Protein AF-A0A954K8L5-F1 (afdb_monomer_lite)

Foldseek 3Di:
DDDDDDDDDDDDDPDDPPPPPPPPPPPPPQPPWDKDKDAPAQAKDAFDKDKDFDPPVCPPAPAKWKQWDPPRDIFGWDFDDDDPTTIIMGTRHDIDGHGGMTMITIGGDDPPPVPPPQWDWDDPPQWTFIGGNNATAKIAGAHWDAQPDPVVRLLTDHGAIPQGADPVGDGDFDACDVVQNNDGGGDDWAQWDQDPNDTDGRRDSVPD

Radius of gyration: 32.67 Å; chains: 1; bounding box: 61×87×104 Å

pLDDT: mean 82.99, std 19.17, range [34.28, 98.56]

Sequence (208 aa):
MKIQKMKLTLISRCAFLLAILFCHFNVSEAGPGLYLEVAAGDQARQNCVVSIPLPELFKNQKHLTLFRLDNKQEIPVQIDQVGERKELVWILREPLPAGATRKYQILTGGAGNQQKEQVTVNDDGEHLHVKVDEKPVLTYNHAIVKAPKRDEAYYDKSGYIHPLYTPSGKVISDDFNPDHPHQHGIMLSWRKIIFEGRENNGCDQKSQ

Secondary structure (DSSP, 8-state):
-------------------------------SPPEEEEE-TTS-B-SEEEEEEPPGGGTT-S-EEEEETTTTEEEE-EEEEETTEEEEEEEE-S-B-TT-EEEEEEEES--------SEEEEE-SSEEEEEETTEEEEEEE-S-BPPSSGGGGGG-B-SEEEEEB-TTS-B---BS-SS-TT-BSB----SSEEETTEEE-TT-TT--

Structure (mmCIF, N/CA/C/O backbone):
data_AF-A0A954K8L5-F1
#
_entry.id   AF-A0A954K8L5-F1
#
loop_
_atom_site.group_PDB
_atom_site.id
_atom_site.type_symbol
_atom_site.label_atom_id
_atom_site.label_alt_id
_atom_site.label_comp_id
_atom_site.label_asym_id
_atom_site.label_entity_id
_atom_site.label_seq_id
_atom_site.pdbx_PDB_ins_code
_atom_site.Cartn_x
_atom_site.Cartn_y
_atom_site.Cartn_z
_atom_site.occupancy
_atom_site.B_iso_or_equiv
_atom_site.auth_seq_id
_atom_site.auth_comp_id
_atom_site.auth_asym_id
_atom_site.auth_atom_id
_atom_site.pdbx_PDB_model_num
ATOM 1 N N . MET A 1 1 ? -41.964 -62.938 71.348 1.00 36.06 1 MET A N 1
ATOM 2 C CA . MET A 1 1 ? -40.725 -63.430 71.985 1.00 36.06 1 MET A CA 1
ATOM 3 C C . MET A 1 1 ? -39.551 -63.131 71.056 1.00 36.06 1 MET A C 1
ATOM 5 O O . MET A 1 1 ? -39.606 -63.540 69.911 1.00 36.06 1 MET A O 1
ATOM 9 N N . LYS A 1 2 ? -38.554 -62.402 71.581 1.00 35.53 2 LYS A N 1
ATOM 10 C CA . LYS A 1 2 ? -37.194 -62.115 71.072 1.00 35.53 2 LYS A CA 1
ATOM 11 C C . LYS A 1 2 ? -36.999 -61.287 69.785 1.00 35.53 2 LYS A C 1
ATOM 13 O O . LYS A 1 2 ? -36.988 -61.778 68.667 1.00 35.53 2 LYS A O 1
ATOM 18 N N . ILE A 1 3 ? -36.685 -60.019 70.048 1.00 42.41 3 ILE A N 1
ATOM 19 C CA . ILE A 1 3 ? -35.767 -59.144 69.307 1.00 42.41 3 ILE A CA 1
ATOM 20 C C . ILE A 1 3 ? -34.404 -59.838 69.146 1.00 42.41 3 ILE A C 1
ATOM 22 O O . ILE A 1 3 ? -33.894 -60.373 70.131 1.00 42.41 3 ILE A O 1
ATOM 26 N N . GLN A 1 4 ? -33.752 -59.705 67.986 1.00 37.66 4 GLN A N 1
ATOM 27 C CA . GLN A 1 4 ? -32.287 -59.669 67.929 1.00 37.66 4 GLN A CA 1
ATOM 28 C C . GLN A 1 4 ? -31.785 -58.709 66.842 1.00 37.66 4 GLN A C 1
ATOM 30 O O . GLN A 1 4 ? -32.120 -58.816 65.667 1.00 37.66 4 GLN A O 1
ATOM 35 N N . LYS A 1 5 ? -30.990 -57.735 67.297 1.00 41.94 5 LYS A N 1
ATOM 36 C CA . LYS A 1 5 ? -30.188 -56.799 66.506 1.00 41.94 5 LYS A CA 1
ATOM 37 C C . LYS A 1 5 ? -28.935 -57.519 66.002 1.00 41.94 5 LYS A C 1
ATOM 39 O O . LYS A 1 5 ? -28.342 -58.273 66.769 1.00 41.94 5 LYS A O 1
ATOM 44 N N . MET A 1 6 ? -28.437 -57.152 64.824 1.00 38.81 6 MET A N 1
ATOM 45 C CA . MET A 1 6 ? -27.014 -57.298 64.506 1.00 38.81 6 MET A CA 1
ATOM 46 C C . MET A 1 6 ? -26.473 -55.979 63.954 1.00 38.81 6 MET A C 1
ATOM 48 O O . MET A 1 6 ? -26.875 -55.513 62.893 1.00 38.81 6 MET A O 1
ATOM 52 N N . LYS A 1 7 ? -25.577 -55.363 64.732 1.00 42.03 7 LYS A N 1
ATOM 53 C CA . LYS A 1 7 ? -24.644 -54.336 64.267 1.00 42.03 7 LYS A CA 1
ATOM 54 C C . LYS A 1 7 ? -23.490 -55.055 63.571 1.00 42.03 7 LYS A C 1
ATOM 56 O O . LYS A 1 7 ? -22.932 -55.975 64.163 1.00 42.03 7 LYS A O 1
ATOM 61 N N . LEU A 1 8 ? -23.063 -54.570 62.410 1.00 34.28 8 LEU A N 1
ATOM 62 C CA . LEU A 1 8 ? -21.676 -54.727 61.986 1.00 34.28 8 LEU A CA 1
ATOM 63 C C . LEU A 1 8 ? -21.185 -53.402 61.402 1.00 34.28 8 LEU A C 1
ATOM 65 O O . LEU A 1 8 ? -21.524 -53.007 60.293 1.00 34.28 8 LEU A O 1
ATOM 69 N N . THR A 1 9 ? -20.425 -52.687 62.221 1.00 41.97 9 THR A N 1
ATOM 70 C CA . THR A 1 9 ? -19.533 -51.604 61.818 1.00 41.97 9 THR A CA 1
ATOM 71 C C . THR A 1 9 ? -18.384 -52.208 61.021 1.00 41.97 9 THR A C 1
ATOM 73 O O . THR A 1 9 ? -17.650 -53.032 61.562 1.00 41.97 9 THR A O 1
ATOM 76 N N . LEU A 1 10 ? -18.165 -51.745 59.791 1.00 34.88 10 LEU A N 1
ATOM 77 C CA . LEU A 1 10 ? -16.830 -51.754 59.205 1.00 34.88 10 LEU A CA 1
ATOM 78 C C . LEU A 1 10 ? -16.546 -50.370 58.628 1.00 34.88 10 LEU A C 1
ATOM 80 O O . LEU A 1 10 ? -17.135 -49.926 57.647 1.00 34.88 10 LEU A O 1
ATOM 84 N N . ILE A 1 11 ? -15.663 -49.679 59.336 1.00 51.12 11 ILE A N 1
ATOM 85 C CA . ILE A 1 11 ? -15.027 -48.432 58.946 1.00 51.12 11 ILE A CA 1
ATOM 86 C C . ILE A 1 11 ? -14.235 -48.729 57.672 1.00 51.12 11 ILE A C 1
ATOM 88 O O . ILE A 1 11 ? -13.251 -49.460 57.729 1.00 51.12 11 ILE A O 1
ATOM 92 N N . SER A 1 12 ? -14.628 -48.149 56.542 1.00 41.12 12 SER A N 1
ATOM 93 C CA . SER A 1 12 ? -13.703 -47.963 55.429 1.00 41.12 12 SER A CA 1
ATOM 94 C C . SER A 1 12 ? -13.601 -46.479 55.136 1.00 41.12 12 SER A C 1
ATOM 96 O O . SER A 1 12 ? -14.554 -45.816 54.730 1.00 41.12 12 SER A O 1
ATOM 98 N N . ARG A 1 13 ? -12.415 -45.960 55.440 1.00 48.28 13 ARG A N 1
ATOM 99 C CA . ARG A 1 13 ? -11.947 -44.624 55.104 1.00 48.28 13 ARG A CA 1
ATOM 100 C C . ARG A 1 13 ? -11.863 -44.513 53.581 1.00 48.28 13 ARG A C 1
ATOM 102 O O . ARG A 1 13 ? -10.833 -44.839 53.006 1.00 48.28 13 ARG A O 1
ATOM 109 N N . CYS A 1 14 ? -12.910 -44.024 52.931 1.00 40.91 14 CYS A N 1
ATOM 110 C CA . CYS A 1 14 ? -12.780 -43.488 51.580 1.00 40.91 14 CYS A CA 1
ATOM 111 C C . CYS A 1 14 ? -12.683 -41.971 51.695 1.00 40.91 14 CYS A C 1
ATOM 113 O O . CYS A 1 14 ? -13.648 -41.281 52.014 1.00 40.91 14 CYS A O 1
ATOM 115 N N . ALA A 1 15 ? -11.451 -41.495 51.537 1.00 46.59 15 ALA A N 1
ATOM 116 C CA . ALA A 1 15 ? -11.074 -40.098 51.579 1.00 46.59 15 ALA A CA 1
ATOM 117 C C . ALA A 1 15 ? -11.958 -39.267 50.637 1.00 46.59 15 ALA A C 1
ATOM 119 O O . ALA A 1 15 ? -12.011 -39.518 49.434 1.00 46.59 15 ALA A O 1
ATOM 120 N N . PHE A 1 16 ? -12.623 -38.257 51.195 1.00 43.91 16 PHE A N 1
ATOM 121 C CA . PHE A 1 16 ? -13.165 -37.141 50.431 1.00 43.91 16 PHE A CA 1
ATOM 122 C C . PHE A 1 16 ? -11.982 -36.386 49.810 1.00 43.91 16 PHE A C 1
ATOM 124 O O . PHE A 1 16 ? -11.326 -35.581 50.470 1.00 43.91 16 PHE A O 1
ATOM 131 N N . LEU A 1 17 ? -11.681 -36.670 48.544 1.00 39.59 17 LEU A N 1
ATOM 132 C CA . LEU A 1 17 ? -10.836 -35.819 47.713 1.00 39.59 17 LEU A CA 1
ATOM 133 C C . LEU A 1 17 ? -11.661 -34.584 47.340 1.00 39.59 17 LEU A C 1
ATOM 135 O O . LEU A 1 17 ? -12.369 -34.558 46.336 1.00 39.59 17 LEU A O 1
ATOM 139 N N . LEU A 1 18 ? -11.603 -33.567 48.201 1.00 44.41 18 LEU A N 1
ATOM 140 C CA . LEU A 1 18 ? -12.071 -32.222 47.895 1.00 44.41 18 LEU A CA 1
ATOM 141 C C . LEU A 1 18 ? -11.102 -31.637 46.854 1.00 44.41 18 LEU A C 1
ATOM 143 O O . LEU A 1 18 ? -10.074 -31.056 47.197 1.00 44.41 18 LEU A O 1
ATOM 147 N N . ALA A 1 19 ? -11.382 -31.856 45.570 1.00 49.34 19 ALA A N 1
ATOM 148 C CA . ALA A 1 19 ? -10.675 -31.179 44.492 1.00 49.34 19 ALA A CA 1
ATOM 149 C C . ALA A 1 19 ? -11.085 -29.701 44.522 1.00 49.34 19 ALA A C 1
ATOM 151 O O . ALA A 1 19 ? -12.087 -29.303 43.930 1.00 49.34 19 ALA A O 1
ATOM 152 N N . ILE A 1 20 ? -10.338 -28.891 45.275 1.00 53.81 20 ILE A N 1
ATOM 153 C CA . ILE A 1 20 ? -10.438 -27.435 45.216 1.00 53.81 20 ILE A CA 1
ATOM 154 C C . ILE A 1 20 ? -9.946 -27.042 43.826 1.00 53.81 20 ILE A C 1
ATOM 156 O O . ILE A 1 20 ? -8.746 -26.976 43.559 1.00 53.81 20 ILE A O 1
ATOM 160 N N . LEU A 1 21 ? -10.902 -26.837 42.923 1.00 45.62 21 LEU A N 1
ATOM 161 C CA . LEU A 1 21 ? -10.695 -26.228 41.623 1.00 45.62 21 LEU A CA 1
ATOM 162 C C . LEU A 1 21 ? -10.266 -24.774 41.884 1.00 45.62 21 LEU A C 1
ATOM 164 O O . LEU A 1 21 ? -11.093 -23.867 41.941 1.00 45.62 21 LEU A O 1
ATOM 168 N N . PHE A 1 22 ? -8.971 -24.544 42.108 1.00 50.03 22 PHE A N 1
ATOM 169 C CA . PHE A 1 22 ? -8.384 -23.211 42.022 1.00 50.03 22 PHE A CA 1
ATOM 170 C C . PHE A 1 22 ? -8.439 -22.793 40.547 1.00 50.03 22 PHE A C 1
ATOM 172 O O . PHE A 1 22 ? -7.455 -22.887 39.810 1.00 50.03 22 PHE A O 1
ATOM 179 N N . CYS A 1 23 ? -9.618 -22.355 40.098 1.00 45.69 23 CYS A N 1
ATOM 180 C CA . CYS A 1 23 ? -9.730 -21.475 38.949 1.00 45.69 23 CYS A CA 1
ATOM 181 C C . CYS A 1 23 ? -8.893 -20.246 39.287 1.00 45.69 23 CYS A C 1
ATOM 183 O O . CYS A 1 23 ? -9.317 -19.376 40.046 1.00 45.69 23 CYS A O 1
ATOM 185 N N . HIS A 1 24 ? -7.670 -20.222 38.769 1.00 44.53 24 HIS A N 1
ATOM 186 C CA . HIS A 1 24 ? -6.834 -19.042 38.776 1.00 44.53 24 HIS A CA 1
ATOM 187 C C . HIS A 1 24 ? -7.551 -18.016 37.900 1.00 44.53 24 HIS A C 1
ATOM 189 O O . HIS A 1 24 ? -7.398 -18.004 36.678 1.00 44.53 24 HIS A O 1
ATOM 195 N N . PHE A 1 25 ? -8.390 -17.184 38.516 1.00 44.66 25 PHE A N 1
ATOM 196 C CA . PHE A 1 25 ? -8.792 -15.926 37.916 1.00 44.66 25 PHE A CA 1
ATOM 197 C C . PHE A 1 25 ? -7.522 -15.089 37.826 1.00 44.66 25 PHE A C 1
ATOM 199 O O . PHE A 1 25 ? -7.121 -14.435 38.785 1.00 44.66 25 PHE A O 1
ATOM 206 N N . ASN A 1 26 ? -6.855 -15.154 36.676 1.00 42.00 26 ASN A N 1
ATOM 207 C CA . ASN A 1 26 ? -5.889 -14.139 36.305 1.00 42.00 26 ASN A CA 1
ATOM 208 C C . ASN A 1 26 ? -6.688 -12.855 36.087 1.00 42.00 26 ASN A C 1
ATOM 210 O O . ASN A 1 26 ? -7.184 -12.590 34.994 1.00 42.00 26 ASN A O 1
ATOM 214 N N . VAL A 1 27 ? -6.871 -12.085 37.157 1.00 45.09 27 VAL A N 1
ATOM 215 C CA . VAL A 1 27 ? -7.251 -10.684 37.036 1.00 45.09 27 VAL A CA 1
ATOM 216 C C . VAL A 1 27 ? -6.005 -9.986 36.513 1.00 45.09 27 VAL A C 1
ATOM 218 O O . VAL A 1 27 ? -5.099 -9.648 37.268 1.00 45.09 27 VAL A O 1
ATOM 221 N N . SER A 1 28 ? -5.918 -9.855 35.192 1.00 48.72 28 SER A N 1
ATOM 222 C CA . SER A 1 28 ? -4.996 -8.899 34.601 1.00 48.72 28 SER A CA 1
ATOM 223 C C . SER A 1 28 ? -5.602 -7.527 34.854 1.00 48.72 28 SER A C 1
ATOM 225 O O . SER A 1 28 ? -6.613 -7.160 34.255 1.00 48.72 28 SER A O 1
ATOM 227 N N . GLU A 1 29 ? -5.030 -6.799 35.807 1.00 44.16 29 GLU A N 1
ATOM 228 C CA . GLU A 1 29 ? -5.259 -5.368 35.907 1.00 44.16 29 GLU A CA 1
ATOM 229 C C . GLU A 1 29 ? -4.644 -4.757 34.646 1.00 44.16 29 GLU A C 1
ATOM 231 O O . GLU A 1 29 ? -3.426 -4.609 34.527 1.00 44.16 29 GLU A O 1
ATOM 236 N N . ALA A 1 30 ? -5.489 -4.498 33.645 1.00 50.78 30 ALA A N 1
ATOM 237 C CA . ALA A 1 30 ? -5.104 -3.656 32.532 1.00 50.78 30 ALA A CA 1
ATOM 238 C C . ALA A 1 30 ? -4.722 -2.311 33.155 1.00 50.78 30 ALA A C 1
ATOM 240 O O . ALA A 1 30 ? -5.592 -1.593 33.653 1.00 50.78 30 ALA A O 1
ATOM 241 N N . GLY A 1 31 ? -3.417 -2.017 33.19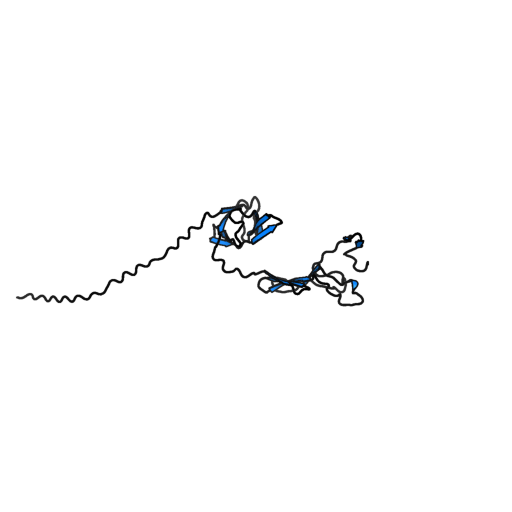3 1.00 53.28 31 GLY A N 1
ATOM 242 C CA . GLY A 1 31 ? -2.899 -0.725 33.636 1.00 53.28 31 GLY A CA 1
ATOM 243 C C . GLY A 1 31 ? -3.652 0.420 32.948 1.00 53.28 31 GLY A C 1
ATOM 244 O O . GLY A 1 31 ? -4.314 0.178 31.938 1.00 53.28 31 GLY A O 1
ATOM 245 N N . PRO A 1 32 ? -3.588 1.654 33.478 1.00 55.47 32 PRO A N 1
ATOM 246 C CA . PRO A 1 32 ? -4.488 2.754 33.125 1.00 55.47 32 PRO A CA 1
ATOM 247 C C . PRO A 1 32 ? -4.732 2.835 31.612 1.00 55.47 32 PRO A C 1
ATOM 249 O O . PRO A 1 32 ? -3.882 3.282 30.844 1.00 55.47 32 PRO A O 1
ATOM 252 N N . GLY A 1 33 ? -5.892 2.330 31.187 1.00 68.12 33 GLY A N 1
ATOM 253 C CA . GLY A 1 33 ? -6.254 2.256 29.782 1.00 68.12 33 GLY A CA 1
ATOM 254 C C . GLY A 1 33 ? -6.595 3.649 29.291 1.00 68.12 33 GLY A C 1
ATOM 255 O O . GLY A 1 33 ? -7.506 4.283 29.824 1.00 68.12 33 GLY A O 1
ATOM 256 N N . LEU A 1 34 ? -5.879 4.138 28.281 1.00 86.75 34 LEU A N 1
ATOM 257 C CA . LEU A 1 34 ? -6.287 5.365 27.613 1.00 86.75 34 LEU A CA 1
ATOM 258 C C . LEU A 1 34 ? -7.487 5.050 26.721 1.00 86.75 34 LEU A C 1
ATOM 260 O O . LEU A 1 34 ? -7.405 4.194 25.834 1.00 86.75 34 LEU A O 1
ATOM 264 N N . TYR A 1 35 ? -8.589 5.753 26.959 1.00 90.94 35 TYR A N 1
ATOM 265 C CA . TYR A 1 35 ? -9.778 5.668 26.127 1.00 90.94 35 TYR A CA 1
ATOM 266 C C . TYR A 1 35 ? -9.725 6.708 25.015 1.00 90.94 35 TYR A C 1
ATOM 268 O O . TYR A 1 35 ? -9.410 7.873 25.251 1.00 90.94 35 TYR A O 1
ATOM 276 N N . LEU A 1 36 ? -10.068 6.276 23.808 1.00 93.25 36 LEU A N 1
ATOM 277 C CA . LEU A 1 36 ? -10.251 7.139 22.652 1.00 93.25 36 LEU A CA 1
ATOM 278 C C . LEU A 1 36 ? -11.725 7.161 22.278 1.00 93.25 36 LEU A C 1
ATOM 280 O O . LEU A 1 36 ? -12.365 6.112 22.204 1.00 93.25 36 LEU A O 1
ATOM 284 N N . GLU A 1 37 ? -12.244 8.343 21.979 1.00 95.69 37 GLU A N 1
ATOM 285 C CA . GLU A 1 37 ? -13.577 8.519 21.418 1.00 95.69 37 GLU A CA 1
ATOM 286 C C . GLU A 1 37 ? -13.460 9.204 20.059 1.00 95.69 37 GLU A C 1
ATOM 288 O O . GLU A 1 37 ? -12.915 10.299 19.942 1.00 95.69 37 GLU A O 1
ATOM 293 N N . VAL A 1 38 ? -13.952 8.535 19.019 1.00 96.12 38 VAL A N 1
ATOM 294 C CA . VAL A 1 38 ? -13.976 9.054 17.650 1.00 96.12 38 VAL A CA 1
ATOM 295 C C . VAL A 1 38 ? -15.404 9.433 17.303 1.00 96.12 38 VAL A C 1
ATOM 297 O O . VAL A 1 38 ? -16.274 8.565 17.259 1.00 96.12 38 VAL A O 1
ATOM 300 N N . ALA A 1 39 ? -15.641 10.713 17.033 1.00 96.69 39 ALA A N 1
ATOM 301 C CA . ALA A 1 39 ? -16.927 11.217 16.568 1.00 96.69 39 ALA A CA 1
ATOM 302 C C . ALA A 1 39 ? -16.996 11.230 15.035 1.00 96.69 39 ALA A C 1
ATOM 304 O O . ALA A 1 39 ? -16.034 11.603 14.365 1.00 96.69 39 ALA A O 1
ATOM 305 N N . ALA A 1 40 ? -18.151 10.870 14.472 1.00 97.00 40 ALA A N 1
ATOM 306 C CA . ALA A 1 40 ? -18.380 10.951 13.028 1.00 97.00 40 ALA A CA 1
ATOM 307 C C . ALA A 1 40 ? -18.458 12.407 12.524 1.00 97.00 40 ALA A C 1
ATOM 309 O O . ALA A 1 40 ? -18.131 12.700 11.366 1.00 97.00 40 ALA A O 1
ATOM 310 N N . GLY A 1 41 ? -18.873 13.317 13.414 1.00 96.19 41 GLY A N 1
ATOM 311 C CA . GLY A 1 41 ? -19.326 14.660 13.060 1.00 96.19 41 GLY A CA 1
ATOM 312 C C . GLY A 1 41 ? -20.651 14.603 12.298 1.00 96.19 41 GLY A C 1
ATOM 313 O O . GLY A 1 41 ? -21.412 13.647 12.441 1.00 96.19 41 GLY A O 1
ATOM 314 N N . ASP A 1 42 ? -20.906 15.588 11.442 1.00 97.56 42 ASP A N 1
ATOM 315 C CA . ASP A 1 42 ? -22.178 15.713 10.708 1.00 97.56 42 ASP A CA 1
ATOM 316 C C . ASP A 1 42 ? -22.336 14.717 9.549 1.00 97.56 42 ASP A C 1
ATOM 318 O O . ASP A 1 42 ? -23.360 14.701 8.869 1.00 97.56 42 ASP A O 1
ATOM 322 N N . GLN A 1 43 ? -21.319 13.897 9.285 1.00 96.81 43 GLN A N 1
ATOM 323 C CA . GLN A 1 43 ? -21.283 12.974 8.156 1.00 96.81 43 GLN A CA 1
ATOM 324 C C . GLN A 1 43 ? -21.021 11.556 8.644 1.00 96.81 43 GLN A C 1
ATOM 326 O O . GLN A 1 43 ? -20.175 11.330 9.510 1.00 96.81 43 GLN A O 1
ATOM 331 N N . ALA A 1 44 ? -21.720 10.588 8.055 1.00 97.38 44 ALA A N 1
ATOM 332 C CA . ALA A 1 44 ? -21.418 9.186 8.294 1.00 97.38 44 ALA A CA 1
ATOM 333 C C . ALA A 1 44 ? -19.999 8.858 7.799 1.00 97.38 44 ALA A C 1
ATOM 335 O O . ALA A 1 44 ? -19.541 9.374 6.777 1.00 97.38 44 ALA A O 1
ATOM 336 N N . ARG A 1 45 ? -19.292 7.996 8.531 1.00 97.38 45 ARG A N 1
ATOM 337 C CA . ARG A 1 45 ? -17.907 7.606 8.249 1.00 97.38 45 ARG A CA 1
ATOM 338 C C . ARG A 1 45 ? -17.814 6.100 8.043 1.00 97.38 45 ARG A C 1
ATOM 340 O O . ARG A 1 45 ? -18.355 5.332 8.832 1.00 97.38 45 ARG A O 1
ATOM 347 N N . GLN A 1 46 ? -17.105 5.671 7.007 1.00 97.19 46 GLN A N 1
ATOM 348 C CA . GLN A 1 46 ? -16.769 4.270 6.767 1.00 97.19 46 GLN A CA 1
ATOM 349 C C . GLN A 1 46 ? -15.514 4.202 5.896 1.00 97.19 46 GLN A C 1
ATOM 351 O O . GLN A 1 46 ? -15.342 5.035 5.009 1.00 97.19 46 GLN A O 1
ATOM 356 N N . ASN A 1 47 ? -14.651 3.215 6.140 1.00 95.75 47 ASN A N 1
ATOM 357 C CA . ASN A 1 47 ? -13.391 3.009 5.423 1.00 95.75 47 ASN A CA 1
ATOM 358 C C . ASN A 1 47 ? -12.488 4.256 5.406 1.00 95.75 47 ASN A C 1
ATOM 360 O O . ASN A 1 47 ? -11.720 4.457 4.469 1.00 95.75 47 ASN A O 1
ATOM 364 N N . CYS A 1 48 ? -12.571 5.096 6.441 1.00 95.31 48 CYS A N 1
ATOM 365 C CA . CYS A 1 48 ? -11.726 6.276 6.581 1.00 95.31 48 CYS A CA 1
ATOM 366 C C . CYS A 1 48 ? -10.519 5.987 7.474 1.00 95.31 48 CYS A C 1
ATOM 368 O O . CYS A 1 48 ? -10.631 5.275 8.478 1.00 95.31 48 CYS A O 1
ATOM 370 N N . VAL A 1 49 ? -9.380 6.577 7.118 1.00 95.81 49 VAL A N 1
ATOM 371 C CA . VAL A 1 49 ? -8.187 6.592 7.965 1.00 95.81 49 VAL A CA 1
ATOM 372 C C . VAL A 1 49 ? -8.435 7.541 9.132 1.00 95.81 49 VAL A C 1
ATOM 374 O O . VAL A 1 49 ? -8.884 8.671 8.941 1.00 95.81 49 VAL A O 1
ATOM 377 N N . VAL A 1 50 ? -8.158 7.064 10.338 1.00 95.69 50 VAL A N 1
ATOM 378 C CA . VAL A 1 50 ? -8.114 7.869 11.554 1.00 95.69 50 VAL A CA 1
ATOM 379 C C . VAL A 1 50 ? -6.660 7.929 11.992 1.00 95.69 50 VAL A C 1
ATOM 381 O O . VAL A 1 50 ? -6.006 6.890 12.069 1.00 95.69 50 VAL A O 1
ATOM 384 N N . SER A 1 51 ? -6.173 9.139 12.256 1.00 94.88 51 SER A N 1
ATOM 385 C CA . SER A 1 51 ? -4.840 9.382 12.797 1.00 94.88 51 SER A CA 1
ATOM 386 C C . SER A 1 51 ? -4.930 10.323 13.991 1.00 94.88 51 SER A C 1
ATOM 388 O O . SER A 1 51 ? -5.685 11.299 13.962 1.00 94.88 51 SER A O 1
ATOM 390 N N . ILE A 1 52 ? -4.171 10.018 15.039 1.00 93.75 52 ILE A N 1
ATOM 391 C CA . ILE A 1 52 ? -3.977 10.891 16.197 1.00 93.75 52 ILE A CA 1
ATOM 392 C C . ILE A 1 52 ? -2.491 10.929 16.569 1.00 93.75 52 ILE A C 1
ATOM 394 O O . ILE A 1 52 ? -1.795 9.932 16.364 1.00 93.75 52 ILE A O 1
ATOM 398 N N . PRO A 1 53 ? -1.995 12.015 17.188 1.00 94.12 53 PRO A N 1
ATOM 399 C CA . PRO A 1 53 ? -0.664 12.013 17.782 1.00 94.12 53 PRO A CA 1
ATOM 400 C C . PRO A 1 53 ? -0.510 10.845 18.760 1.00 94.12 53 PRO A C 1
ATOM 402 O O . PRO A 1 53 ? -1.394 10.615 19.590 1.00 94.12 53 PRO A O 1
ATOM 405 N N . LEU A 1 54 ? 0.602 10.111 18.671 1.00 93.31 54 LEU A N 1
ATOM 406 C CA . LEU A 1 54 ? 0.886 9.007 19.582 1.00 93.31 54 LEU A CA 1
ATOM 407 C C . LEU A 1 54 ? 0.985 9.560 21.016 1.00 93.31 54 LEU A C 1
ATOM 409 O O . LEU A 1 54 ? 1.858 10.389 21.279 1.00 93.31 54 LEU A O 1
ATOM 413 N N . PRO A 1 55 ? 0.130 9.122 21.958 1.00 91.38 55 PRO A N 1
ATOM 414 C CA . PRO A 1 55 ? 0.189 9.618 23.328 1.00 91.38 55 PRO A CA 1
ATOM 415 C C . PRO A 1 55 ? 1.556 9.335 23.963 1.00 91.38 55 PRO A C 1
ATOM 417 O O . PRO A 1 55 ? 2.081 8.229 23.828 1.00 91.38 55 PRO A O 1
ATOM 420 N N . GLU A 1 56 ? 2.102 10.297 24.715 1.00 88.81 56 GLU A N 1
ATOM 421 C CA . GLU A 1 56 ? 3.436 10.197 25.341 1.00 88.81 56 GLU A CA 1
ATOM 422 C C . GLU A 1 56 ? 3.625 8.925 26.181 1.00 88.81 56 GLU A C 1
ATOM 424 O O . GLU A 1 56 ? 4.716 8.354 26.211 1.00 88.81 56 GLU A O 1
ATOM 429 N N . LEU A 1 57 ? 2.547 8.440 26.810 1.00 88.94 57 LEU A N 1
ATOM 430 C CA . LEU A 1 57 ? 2.514 7.189 27.574 1.00 88.94 57 LEU A CA 1
ATOM 431 C C . LEU A 1 57 ? 2.975 5.971 26.748 1.00 88.94 57 LEU A C 1
ATOM 433 O O . LEU A 1 57 ? 3.507 5.010 27.302 1.00 88.94 57 LEU A O 1
ATOM 437 N N . PHE A 1 58 ? 2.802 6.013 25.425 1.00 89.62 58 PHE A N 1
ATOM 438 C CA . PHE A 1 58 ? 3.065 4.901 24.515 1.00 89.62 58 PHE A CA 1
ATOM 439 C C . PHE A 1 58 ? 4.247 5.131 23.564 1.00 89.62 58 PHE A C 1
ATOM 441 O O . PHE A 1 58 ? 4.493 4.300 22.694 1.00 89.62 58 PHE A O 1
ATOM 448 N N . LYS A 1 59 ? 5.034 6.202 23.729 1.00 87.75 59 LYS A N 1
ATOM 449 C CA . LYS A 1 59 ? 6.106 6.572 22.778 1.00 87.75 59 LYS A CA 1
ATOM 450 C C . LYS A 1 59 ? 7.197 5.518 22.553 1.00 87.75 59 LYS A C 1
ATOM 452 O O . LYS A 1 59 ? 7.814 5.479 21.486 1.00 87.75 59 LYS A O 1
ATOM 457 N N . ASN A 1 60 ? 7.421 4.678 23.564 1.00 87.25 60 ASN A N 1
ATOM 458 C CA . ASN A 1 60 ? 8.413 3.600 23.561 1.00 87.25 60 ASN A CA 1
ATOM 459 C C . ASN A 1 60 ? 7.804 2.229 23.220 1.00 87.25 60 ASN A C 1
ATOM 461 O O . ASN A 1 60 ? 8.524 1.232 23.189 1.00 87.25 60 ASN A O 1
ATOM 465 N N . GLN A 1 61 ? 6.490 2.158 22.993 1.00 85.62 61 GLN A N 1
ATOM 466 C CA . GLN A 1 61 ? 5.816 0.912 22.650 1.00 85.62 61 GLN A CA 1
ATOM 467 C C . GLN A 1 61 ? 6.034 0.603 21.171 1.00 85.62 61 GLN A C 1
ATOM 469 O O . GLN A 1 61 ? 5.861 1.464 20.313 1.00 85.62 61 GLN A O 1
ATOM 474 N N . LYS A 1 62 ? 6.419 -0.641 20.876 1.00 83.19 62 LYS A N 1
ATOM 475 C CA . LYS A 1 62 ? 6.586 -1.122 19.494 1.00 83.19 62 LYS A CA 1
ATOM 476 C C . LYS A 1 62 ? 5.272 -1.590 18.878 1.00 83.19 62 LYS A C 1
ATOM 478 O O . LYS A 1 62 ? 5.092 -1.503 17.671 1.00 83.19 62 LYS A O 1
ATOM 483 N N . HIS A 1 63 ? 4.370 -2.089 19.718 1.00 83.56 63 HIS A N 1
ATOM 484 C CA . HIS A 1 63 ? 3.088 -2.636 19.306 1.00 83.56 63 HIS A CA 1
ATOM 485 C C . HIS A 1 63 ? 1.995 -2.115 20.226 1.00 83.56 63 HIS A C 1
ATOM 487 O O . HIS A 1 63 ? 2.148 -2.098 21.449 1.00 83.56 63 HIS A O 1
ATOM 493 N N . LEU A 1 64 ? 0.890 -1.711 19.613 1.00 88.81 64 LEU A N 1
ATOM 494 C CA . LEU A 1 64 ? -0.335 -1.305 20.279 1.00 88.81 64 LEU A CA 1
ATOM 495 C C . LEU A 1 64 ? -1.500 -2.024 19.613 1.00 88.81 64 LEU A C 1
ATOM 497 O O . LEU A 1 64 ? -1.400 -2.513 18.487 1.00 88.81 64 LEU A O 1
ATOM 501 N N . THR A 1 65 ? -2.619 -2.093 20.311 1.00 89.75 65 THR A N 1
ATOM 502 C CA . THR A 1 65 ? -3.880 -2.576 19.751 1.00 89.75 65 THR A CA 1
ATOM 503 C C . THR A 1 65 ? -4.993 -1.697 20.282 1.00 89.75 65 THR A C 1
ATOM 505 O O . THR A 1 65 ? -4.952 -1.268 21.438 1.00 89.75 65 THR A O 1
ATOM 508 N N . LEU A 1 66 ? -5.977 -1.405 19.436 1.00 92.31 66 LEU A N 1
ATOM 509 C CA . LEU A 1 66 ? -7.209 -0.780 19.891 1.00 92.31 66 LEU A CA 1
ATOM 510 C C . LEU A 1 66 ? -8.232 -1.865 20.178 1.00 92.31 66 LEU A C 1
ATOM 512 O O . LEU A 1 66 ? -8.515 -2.698 19.328 1.00 92.31 66 LEU A O 1
ATOM 516 N N . PHE A 1 67 ? -8.822 -1.832 21.361 1.00 92.25 67 PHE A N 1
ATOM 517 C CA . PHE A 1 67 ? -9.953 -2.672 21.710 1.00 92.25 67 PHE A CA 1
ATOM 518 C C . PHE A 1 67 ? -11.228 -1.845 21.628 1.00 92.25 67 PHE A C 1
ATOM 520 O O . PHE A 1 67 ? -11.416 -0.884 22.377 1.00 92.25 67 PHE A O 1
ATOM 527 N N . ARG A 1 68 ? -12.092 -2.174 20.673 1.00 93.69 68 ARG A N 1
ATOM 528 C CA . ARG A 1 68 ? -13.354 -1.478 20.454 1.00 93.69 68 ARG A CA 1
ATOM 529 C C . ARG A 1 68 ? -14.374 -1.921 21.508 1.00 93.69 68 ARG A C 1
ATOM 531 O O . ARG A 1 68 ? -14.634 -3.109 21.675 1.00 93.69 68 ARG A O 1
ATOM 538 N N . LEU A 1 69 ? -14.947 -0.958 22.232 1.00 92.44 69 LEU A N 1
ATOM 539 C CA . LEU A 1 69 ? -15.688 -1.248 23.467 1.00 92.44 69 LEU A CA 1
ATOM 540 C C . LEU A 1 69 ? -17.111 -1.777 23.261 1.00 92.44 69 LEU A C 1
ATOM 542 O O . LEU A 1 69 ? -17.608 -2.517 24.105 1.00 92.44 69 LEU A O 1
ATOM 546 N N . ASP A 1 70 ? -17.782 -1.393 22.177 1.00 90.88 70 ASP A N 1
ATOM 547 C CA . ASP A 1 70 ? -19.176 -1.776 21.912 1.00 90.88 70 ASP A CA 1
ATOM 548 C C . ASP A 1 70 ? -19.310 -3.240 21.452 1.00 90.88 70 ASP A C 1
ATOM 550 O O . ASP A 1 70 ? -20.258 -3.918 21.841 1.00 90.88 70 ASP A O 1
ATOM 554 N N . ASN A 1 71 ? -18.354 -3.744 20.667 1.00 91.62 71 ASN A N 1
ATOM 555 C CA . ASN A 1 71 ? -18.382 -5.086 20.081 1.00 91.62 71 ASN A CA 1
ATOM 556 C C . ASN A 1 71 ? -17.227 -5.995 20.536 1.00 91.62 71 ASN A C 1
ATOM 558 O O . ASN A 1 71 ? -17.146 -7.135 20.082 1.00 91.62 71 ASN A O 1
ATOM 562 N N . LYS A 1 72 ? -16.358 -5.518 21.439 1.00 89.31 72 LYS A N 1
ATOM 563 C CA . LYS A 1 72 ? -15.215 -6.268 21.991 1.00 89.31 72 LYS A CA 1
ATOM 564 C C . LYS A 1 72 ? -14.225 -6.756 20.927 1.00 89.31 72 LYS A C 1
ATOM 566 O O . LYS A 1 72 ? -13.626 -7.819 21.071 1.00 89.31 72 LYS A O 1
ATOM 571 N N . GLN A 1 73 ? -14.078 -5.997 19.847 1.00 90.31 73 GLN A N 1
ATOM 572 C CA . GLN A 1 73 ? -13.202 -6.347 18.738 1.00 90.31 73 GLN A CA 1
ATOM 573 C C . GLN A 1 73 ? -11.825 -5.704 18.893 1.00 90.31 73 GLN A C 1
ATOM 575 O O . GLN A 1 73 ? -11.712 -4.501 19.136 1.00 90.31 73 GLN A O 1
ATOM 580 N N . GLU A 1 74 ? -10.775 -6.488 18.673 1.00 90.38 74 GLU A N 1
ATOM 581 C CA . GLU A 1 74 ? -9.428 -5.960 18.483 1.00 90.38 74 GLU A CA 1
ATOM 582 C C . GLU A 1 74 ? -9.275 -5.372 17.080 1.00 90.38 74 GLU A C 1
ATOM 584 O O . GLU A 1 74 ? -9.610 -5.992 16.069 1.00 90.38 74 GLU A O 1
ATOM 589 N N . ILE A 1 75 ? -8.763 -4.151 17.026 1.00 91.31 75 ILE A N 1
ATOM 590 C CA . ILE A 1 75 ? -8.514 -3.391 15.814 1.00 91.31 75 ILE A CA 1
ATOM 591 C C . ILE A 1 75 ? -6.995 -3.234 15.687 1.00 91.31 75 ILE A C 1
ATOM 593 O O . ILE A 1 75 ? -6.365 -2.640 16.576 1.00 91.31 75 ILE A O 1
ATOM 597 N N . PRO A 1 76 ? -6.393 -3.748 14.598 1.00 88.31 76 PRO A N 1
ATOM 598 C CA . PRO A 1 76 ? -4.983 -3.532 14.336 1.00 88.31 76 PRO A CA 1
ATOM 599 C C . PRO A 1 76 ? -4.732 -2.047 14.080 1.00 88.31 76 PRO A C 1
ATOM 601 O O . PRO A 1 76 ? -5.527 -1.364 13.426 1.00 88.31 76 PRO A O 1
ATOM 604 N N . VAL A 1 77 ? -3.607 -1.566 14.594 1.00 91.06 77 VAL A N 1
ATOM 605 C CA . VAL A 1 77 ? -3.159 -0.182 14.455 1.00 91.06 77 VAL A CA 1
ATOM 606 C C . VAL A 1 77 ? -1.718 -0.149 13.988 1.00 91.06 77 VAL A C 1
ATOM 608 O O . VAL A 1 77 ? -0.937 -1.055 14.278 1.00 91.06 77 VAL A O 1
ATOM 611 N N . GLN A 1 78 ? -1.370 0.917 13.285 1.00 90.38 78 GLN A N 1
ATOM 612 C CA . GLN A 1 78 ? -0.013 1.210 12.865 1.00 90.38 78 GLN A CA 1
ATOM 613 C C . GLN A 1 78 ? 0.493 2.413 13.656 1.00 90.38 78 GLN A C 1
ATOM 615 O O . GLN A 1 78 ? -0.234 3.389 13.841 1.00 90.38 78 GLN A O 1
ATOM 620 N N . ILE A 1 79 ? 1.733 2.338 14.133 1.00 91.56 79 ILE A N 1
ATOM 621 C CA . ILE A 1 79 ? 2.459 3.523 14.586 1.00 91.56 79 ILE A CA 1
ATOM 622 C C . ILE A 1 79 ? 3.208 4.037 13.363 1.00 91.56 79 ILE A C 1
ATOM 624 O O . ILE A 1 79 ? 4.133 3.377 12.894 1.00 91.56 79 ILE A O 1
ATOM 628 N N . ASP A 1 80 ? 2.766 5.167 12.831 1.00 89.94 80 ASP A N 1
ATOM 629 C CA . ASP A 1 80 ? 3.407 5.827 11.699 1.00 89.94 80 ASP A CA 1
ATOM 630 C C . ASP A 1 80 ? 4.364 6.923 12.185 1.00 89.94 80 ASP A C 1
ATOM 632 O O . ASP A 1 80 ? 4.218 7.440 13.298 1.00 89.94 80 ASP A O 1
ATOM 636 N N . GLN A 1 81 ? 5.356 7.270 11.367 1.00 88.25 81 GLN A N 1
ATOM 637 C CA . GLN A 1 81 ? 6.307 8.339 11.657 1.00 88.25 81 GLN A CA 1
ATOM 638 C C . GLN A 1 81 ? 6.320 9.357 10.516 1.00 88.25 81 GLN A C 1
ATOM 640 O O . GLN A 1 81 ? 6.835 9.100 9.431 1.00 88.25 81 GLN A O 1
ATOM 645 N N . VAL A 1 82 ? 5.809 10.555 10.802 1.00 79.12 82 VAL A N 1
ATOM 646 C CA . VAL A 1 82 ? 5.784 11.689 9.876 1.00 79.12 82 VAL A CA 1
ATOM 647 C C . VAL A 1 82 ? 6.764 12.745 10.387 1.00 79.12 82 VAL A C 1
ATOM 649 O O . VAL A 1 82 ? 6.466 13.536 11.288 1.00 79.12 82 VAL A O 1
ATOM 652 N N . GLY A 1 83 ? 7.981 12.730 9.837 1.00 84.56 83 GLY A N 1
ATOM 653 C CA . GLY A 1 83 ? 9.099 13.525 10.351 1.00 84.56 83 GLY A CA 1
ATOM 654 C C . GLY A 1 83 ? 9.476 13.102 11.776 1.00 84.56 83 GLY A C 1
ATOM 655 O O . GLY A 1 83 ? 9.745 11.930 12.032 1.00 84.56 83 GLY A O 1
ATOM 656 N N . GLU A 1 84 ? 9.463 14.050 12.714 1.00 85.00 84 GLU A N 1
ATOM 657 C CA . GLU A 1 84 ? 9.734 13.795 14.141 1.00 85.00 84 GLU A CA 1
ATOM 658 C C . GLU A 1 84 ? 8.489 13.348 14.930 1.00 85.00 84 GLU A C 1
ATOM 660 O O . GLU A 1 84 ? 8.581 12.987 16.104 1.00 85.00 84 GLU A O 1
ATOM 665 N N . ARG A 1 85 ? 7.296 13.399 14.323 1.00 87.06 85 ARG A N 1
ATOM 666 C CA . ARG A 1 85 ? 6.036 13.073 15.002 1.00 87.06 85 ARG A CA 1
ATOM 667 C C . ARG A 1 85 ? 5.660 11.624 14.745 1.00 87.06 85 ARG A C 1
ATOM 669 O O . ARG A 1 85 ? 5.679 11.165 13.607 1.00 87.06 85 ARG A O 1
ATOM 676 N N . LYS A 1 86 ? 5.271 10.926 15.810 1.00 93.00 86 LYS A N 1
ATOM 677 C CA . LYS A 1 86 ? 4.645 9.609 15.709 1.00 93.00 86 LYS A CA 1
ATOM 678 C C . LYS A 1 86 ? 3.137 9.746 15.798 1.00 93.00 86 LYS A C 1
ATOM 680 O O . LYS A 1 86 ? 2.632 10.474 16.656 1.00 93.00 86 LYS A O 1
ATOM 685 N N . GLU A 1 87 ? 2.436 9.012 14.955 1.00 94.81 87 GLU A N 1
ATOM 686 C CA . GLU A 1 87 ? 0.981 8.979 14.926 1.00 94.81 87 GLU A CA 1
ATOM 687 C C . GLU A 1 87 ? 0.472 7.551 15.105 1.00 94.81 87 GLU A C 1
ATOM 689 O O . GLU A 1 87 ? 1.098 6.588 14.667 1.00 94.81 87 GLU A O 1
ATOM 694 N N . LEU A 1 88 ? -0.666 7.410 15.780 1.00 93.94 88 LEU A N 1
ATOM 695 C CA . LEU A 1 88 ? -1.408 6.161 15.853 1.00 93.94 88 LEU A CA 1
ATOM 696 C C . LEU A 1 88 ? -2.473 6.168 14.758 1.00 93.94 88 LEU A C 1
ATOM 698 O O . LEU A 1 88 ? -3.379 7.001 14.788 1.00 93.94 88 LEU A O 1
ATOM 702 N N . VAL A 1 89 ? -2.377 5.220 13.829 1.00 95.00 89 VAL A N 1
ATOM 703 C CA . VAL A 1 89 ? -3.185 5.174 12.608 1.00 95.00 89 VAL A CA 1
ATOM 704 C C . VAL A 1 89 ? -3.989 3.879 12.535 1.00 95.00 89 VAL A C 1
ATOM 706 O O . VAL A 1 89 ? -3.472 2.789 12.783 1.00 95.00 89 VAL A O 1
ATOM 709 N N . TRP A 1 90 ? -5.269 3.981 12.175 1.00 95.12 90 TRP A N 1
ATOM 710 C CA . TRP A 1 90 ? -6.127 2.826 11.903 1.00 95.12 90 TRP A CA 1
ATOM 711 C C . TRP A 1 90 ? -7.247 3.169 10.923 1.00 95.12 90 TRP A C 1
ATOM 713 O O . TRP A 1 90 ? -7.480 4.329 10.590 1.00 95.12 90 TRP A O 1
ATOM 723 N N . ILE A 1 91 ? -7.961 2.146 10.452 1.00 95.25 91 ILE A N 1
ATOM 724 C CA . ILE A 1 91 ? -9.073 2.312 9.511 1.00 95.25 91 ILE A CA 1
ATOM 725 C C . ILE A 1 91 ? -10.395 2.045 10.227 1.00 95.25 91 ILE A C 1
ATOM 727 O O . ILE A 1 91 ? -10.616 0.968 10.786 1.00 95.25 91 ILE A O 1
ATOM 731 N N . LEU A 1 92 ? -11.320 2.999 10.142 1.00 95.31 92 LEU A N 1
ATOM 732 C CA . LEU A 1 92 ? -12.701 2.850 10.595 1.00 95.31 92 LEU A CA 1
ATOM 733 C C . LEU A 1 92 ? -13.506 2.010 9.586 1.00 95.31 92 LEU A C 1
ATOM 735 O O . LEU A 1 92 ? -14.279 2.543 8.795 1.00 95.31 92 LEU A O 1
ATOM 739 N N . ARG A 1 93 ? -13.293 0.690 9.570 1.00 93.88 93 ARG A N 1
ATOM 740 C CA . ARG A 1 93 ? -13.870 -0.211 8.548 1.00 93.88 93 ARG A CA 1
ATOM 741 C C . ARG A 1 93 ? -15.396 -0.291 8.594 1.00 93.88 93 ARG A C 1
ATOM 743 O O . ARG A 1 93 ? -16.055 -0.243 7.558 1.00 93.88 93 ARG A O 1
ATOM 750 N N . GLU A 1 94 ? -15.960 -0.418 9.791 1.00 94.56 94 GLU A N 1
ATOM 751 C CA . GLU A 1 94 ? -17.410 -0.509 9.969 1.00 94.56 94 GLU A CA 1
ATOM 752 C C . GLU A 1 94 ? -18.073 0.874 9.971 1.00 94.56 94 GLU A C 1
ATOM 754 O O . GLU A 1 94 ? -17.509 1.796 10.576 1.00 94.56 94 GLU A O 1
ATOM 759 N N . PRO A 1 95 ? -19.283 1.014 9.388 1.00 96.75 95 PRO A N 1
ATOM 760 C CA . PRO A 1 95 ? -20.013 2.278 9.358 1.00 96.75 95 PRO A CA 1
ATOM 761 C C . PRO A 1 95 ? -20.152 2.914 10.742 1.00 96.75 95 PRO A C 1
ATOM 763 O O . PRO A 1 95 ? -20.462 2.235 11.722 1.00 96.75 95 PRO A O 1
ATOM 766 N N . LEU A 1 96 ? -19.952 4.224 10.817 1.00 97.19 96 LEU A N 1
ATOM 767 C CA . LEU A 1 96 ? -20.247 5.069 11.966 1.00 97.19 96 LEU A CA 1
ATOM 768 C C . LEU A 1 96 ? -21.218 6.169 11.504 1.00 97.19 96 LEU A C 1
ATOM 770 O O . LEU A 1 96 ? -20.815 7.019 10.708 1.00 97.19 96 LEU A O 1
ATOM 774 N N . PRO A 1 97 ? -22.492 6.14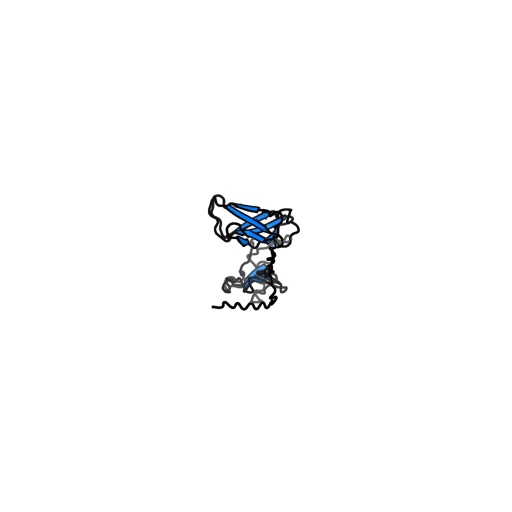4 11.935 1.00 98.00 97 PRO A N 1
ATOM 775 C CA . PRO A 1 97 ? -23.492 7.125 11.511 1.00 98.00 97 PRO A CA 1
ATOM 776 C C . PRO A 1 97 ? -23.120 8.569 11.867 1.00 98.00 97 PRO A C 1
ATOM 778 O O . PRO A 1 97 ? -22.392 8.806 12.829 1.00 98.00 97 PRO A O 1
ATOM 781 N N . ALA A 1 98 ? -23.669 9.537 11.127 1.00 98.12 98 ALA A N 1
ATOM 782 C CA . ALA A 1 98 ? -23.560 10.955 11.473 1.00 98.12 98 ALA A CA 1
ATOM 783 C C . ALA A 1 98 ? -24.059 11.206 12.910 1.00 98.12 98 ALA A C 1
ATOM 785 O O . ALA A 1 98 ? -25.046 10.614 13.346 1.00 98.12 98 ALA A O 1
ATOM 786 N N . GLY A 1 99 ? -23.351 12.054 13.654 1.00 97.69 99 GLY A N 1
ATOM 787 C CA . GLY A 1 99 ? -23.622 12.368 15.059 1.00 97.69 99 GLY A CA 1
ATOM 788 C C . GLY A 1 99 ? -23.245 11.270 16.062 1.00 97.69 99 GLY A C 1
ATOM 789 O O . GLY A 1 99 ? -23.277 11.521 17.264 1.00 97.69 99 GLY A O 1
ATOM 790 N N . ALA A 1 100 ? -22.863 10.070 15.611 1.00 97.75 100 ALA A N 1
ATOM 791 C CA . ALA A 1 100 ? -22.473 8.979 16.498 1.00 97.75 100 ALA A CA 1
ATOM 792 C C . ALA A 1 100 ? -20.992 9.055 16.898 1.00 97.75 100 ALA A C 1
ATOM 794 O O . ALA A 1 100 ? -20.159 9.659 16.212 1.00 97.75 100 ALA A O 1
ATOM 795 N N . THR A 1 101 ? -20.654 8.372 17.992 1.00 97.38 101 THR A N 1
ATOM 796 C CA . THR A 1 101 ? -19.273 8.193 18.446 1.00 97.38 101 THR A CA 1
ATOM 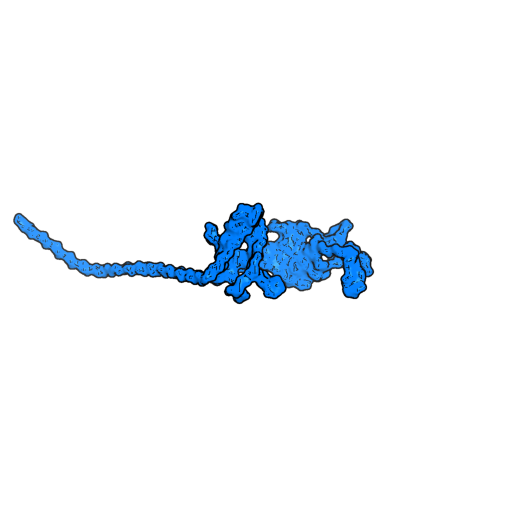797 C C . THR A 1 101 ? -18.919 6.717 18.592 1.00 97.38 101 THR A C 1
ATOM 799 O O . THR A 1 101 ? -19.784 5.857 18.768 1.00 97.38 101 THR A O 1
ATOM 802 N N . ARG A 1 102 ? -17.626 6.406 18.486 1.00 96.31 102 ARG A N 1
ATOM 803 C CA . ARG A 1 102 ? -17.073 5.067 18.704 1.00 96.31 102 ARG A CA 1
ATOM 804 C C . ARG A 1 102 ? -15.939 5.134 19.708 1.00 96.31 102 ARG A C 1
ATOM 806 O O . ARG A 1 102 ? -15.025 5.943 19.556 1.00 96.31 102 ARG A O 1
ATOM 813 N N . LYS A 1 103 ? -16.003 4.263 20.715 1.00 96.12 103 LYS A N 1
ATOM 814 C CA . LYS A 1 103 ? -15.045 4.224 21.819 1.00 96.12 103 LYS A CA 1
ATOM 815 C C . LYS A 1 103 ? -14.084 3.052 21.691 1.00 96.12 103 LYS A C 1
ATOM 817 O O . LYS A 1 103 ? -14.496 1.927 21.396 1.00 96.12 103 LYS A O 1
ATOM 822 N N . TYR A 1 104 ? -12.819 3.328 21.968 1.00 95.00 104 TYR A N 1
ATOM 823 C CA . TYR A 1 104 ? -11.733 2.362 21.976 1.00 95.00 104 TYR A CA 1
ATOM 824 C C . TYR A 1 104 ? -10.937 2.478 23.268 1.00 95.00 104 TYR A C 1
ATOM 826 O O . TYR A 1 104 ? -10.866 3.550 23.864 1.00 95.00 104 TYR A O 1
ATOM 834 N N . GLN A 1 105 ? -10.289 1.391 23.656 1.00 93.19 105 GLN A N 1
ATOM 835 C CA . GLN A 1 105 ? -9.238 1.373 24.662 1.00 93.19 105 GLN A CA 1
ATOM 836 C C . GLN A 1 105 ? -7.917 1.015 23.983 1.00 93.19 105 GLN A C 1
ATOM 838 O O . GLN A 1 105 ? -7.867 0.063 23.206 1.00 93.19 105 GLN A O 1
ATOM 843 N N . ILE A 1 106 ? -6.850 1.760 24.266 1.00 91.62 106 ILE A N 1
ATOM 844 C CA . ILE A 1 106 ? -5.501 1.382 23.832 1.00 91.62 106 ILE A CA 1
ATOM 845 C C . ILE A 1 106 ? -4.952 0.341 24.803 1.00 91.62 106 ILE A C 1
ATOM 847 O O . ILE A 1 106 ? -4.911 0.575 26.012 1.00 91.62 106 ILE A O 1
ATOM 851 N N . LEU A 1 107 ? -4.507 -0.792 24.265 1.00 86.56 107 LEU A N 1
ATOM 852 C CA . LEU A 1 107 ? -3.882 -1.869 25.022 1.00 86.56 107 LEU A CA 1
ATOM 853 C C . LEU A 1 107 ? -2.394 -1.969 24.673 1.00 86.56 107 LEU A C 1
ATOM 855 O O . LEU A 1 107 ? -2.015 -1.992 23.499 1.00 86.56 107 LEU A O 1
ATOM 859 N N . THR A 1 108 ? -1.555 -2.060 25.706 1.00 79.50 108 THR A N 1
ATOM 860 C CA . THR A 1 108 ? -0.137 -2.423 25.590 1.00 79.50 108 THR A CA 1
ATOM 861 C C . THR A 1 108 ? 0.029 -3.887 25.951 1.00 79.50 108 THR A C 1
ATOM 863 O O . THR A 1 108 ? -0.456 -4.312 26.996 1.00 79.50 108 THR A O 1
ATOM 866 N N . GLY A 1 109 ? 0.743 -4.655 25.133 1.00 62.25 109 GLY A N 1
ATOM 867 C CA . GLY A 1 109 ? 1.094 -6.028 25.499 1.00 62.25 109 GLY A CA 1
ATOM 868 C C . GLY A 1 109 ? -0.072 -7.020 25.487 1.00 62.25 109 GLY A C 1
ATOM 869 O O . GLY A 1 109 ? -0.008 -8.025 26.192 1.00 62.25 109 GLY A O 1
ATOM 870 N N . GLY A 1 110 ? -1.107 -6.789 24.668 1.00 55.75 110 GLY A N 1
ATOM 871 C CA . GLY A 1 110 ? -1.957 -7.900 24.234 1.00 55.75 110 GLY A CA 1
ATOM 872 C C . GLY A 1 110 ? -1.067 -9.005 23.664 1.00 55.75 110 GLY A C 1
ATOM 873 O O . GLY A 1 110 ? 0.006 -8.700 23.134 1.00 55.75 110 GLY A O 1
ATOM 874 N N . ALA A 1 111 ? -1.467 -10.272 23.813 1.00 47.50 111 ALA A N 1
ATOM 875 C CA . ALA A 1 111 ? -0.806 -11.385 23.145 1.00 47.50 111 ALA A CA 1
ATOM 876 C C . ALA A 1 111 ? -0.902 -11.129 21.641 1.00 47.50 111 ALA A C 1
ATOM 878 O O . ALA A 1 111 ? -1.846 -11.548 20.978 1.00 47.50 111 ALA A O 1
ATOM 879 N N . GLY A 1 112 ? 0.055 -10.366 21.121 1.00 48.47 112 GLY A N 1
ATOM 880 C CA . GLY A 1 112 ? 0.269 -10.184 19.714 1.00 48.47 112 GLY A CA 1
ATOM 881 C C . GLY A 1 112 ? 0.655 -11.556 19.226 1.00 48.47 112 GLY A C 1
ATOM 882 O O . GLY A 1 112 ? 1.836 -11.886 19.184 1.00 48.47 112 GLY A O 1
ATOM 883 N N . ASN A 1 113 ? -0.346 -12.369 18.877 1.00 49.78 113 ASN A N 1
ATOM 884 C CA . ASN A 1 113 ? -0.186 -13.314 17.791 1.00 49.78 113 ASN A CA 1
ATOM 885 C C . ASN A 1 113 ? 0.585 -12.520 16.759 1.00 49.78 113 ASN A C 1
ATOM 887 O O . ASN A 1 113 ? 0.072 -11.478 16.346 1.00 49.78 113 ASN A O 1
ATOM 891 N N . GLN A 1 114 ? 1.836 -12.916 16.501 1.00 53.72 114 GLN A N 1
ATOM 892 C CA . GLN A 1 114 ? 2.705 -12.241 15.553 1.00 53.72 114 GLN A CA 1
ATOM 893 C C . GLN A 1 114 ? 1.855 -12.045 14.308 1.00 53.72 114 GLN A C 1
ATOM 895 O O . GLN A 1 114 ? 1.543 -13.014 13.616 1.00 53.72 114 GLN A O 1
ATOM 900 N N . GLN A 1 115 ? 1.345 -10.826 14.122 1.00 59.94 115 GLN A N 1
ATOM 901 C CA . GLN A 1 115 ? 0.479 -10.532 13.001 1.00 59.94 115 GLN A CA 1
ATOM 902 C C . GLN A 1 115 ? 1.429 -10.688 11.834 1.00 59.94 115 GLN A C 1
ATOM 904 O O . GLN A 1 115 ? 2.384 -9.918 11.722 1.00 59.94 115 GLN A O 1
ATOM 909 N N . LYS A 1 116 ? 1.260 -11.773 11.070 1.00 66.19 116 LYS A N 1
ATOM 910 C CA . LYS A 1 116 ? 2.108 -12.036 9.915 1.00 66.19 116 LYS A CA 1
ATOM 911 C C . LYS A 1 116 ? 2.064 -10.763 9.081 1.00 66.19 116 LYS A C 1
ATOM 913 O O . LYS A 1 116 ? 0.968 -10.279 8.800 1.00 66.19 116 LYS A O 1
ATOM 918 N N . GLU A 1 117 ? 3.227 -10.206 8.752 1.00 71.00 117 GLU A N 1
ATOM 919 C CA . GLU A 1 117 ? 3.302 -9.061 7.851 1.00 71.00 117 GLU A CA 1
ATOM 920 C C . GLU A 1 117 ? 2.550 -9.434 6.573 1.00 71.00 117 GLU A C 1
ATOM 922 O O . GLU A 1 117 ? 2.959 -10.323 5.824 1.00 71.00 117 GLU A O 1
ATOM 927 N N . GLN A 1 118 ? 1.370 -8.836 6.397 1.00 85.44 118 GLN A N 1
ATOM 928 C CA . GLN A 1 118 ? 0.505 -9.147 5.263 1.00 85.44 118 GLN A CA 1
ATOM 929 C C . GLN A 1 118 ? 1.033 -8.473 4.009 1.00 85.44 118 GLN A C 1
ATOM 931 O O . GLN A 1 118 ? 0.908 -9.028 2.924 1.00 85.44 118 GLN A O 1
ATOM 936 N N . VAL A 1 119 ? 1.638 -7.293 4.166 1.00 91.88 119 VAL A N 1
ATOM 937 C CA . VAL A 1 119 ? 2.305 -6.565 3.093 1.00 91.88 119 VAL A CA 1
ATOM 938 C C . VAL A 1 119 ? 3.781 -6.923 3.119 1.00 91.88 119 VAL A C 1
ATOM 940 O O . VAL A 1 119 ? 4.448 -6.675 4.118 1.00 91.88 119 VAL A O 1
ATOM 943 N N . THR A 1 120 ? 4.295 -7.468 2.023 1.00 94.69 120 THR A N 1
ATOM 944 C CA . THR A 1 120 ? 5.728 -7.719 1.862 1.00 94.69 120 THR A CA 1
ATOM 945 C C . THR A 1 120 ? 6.257 -6.963 0.657 1.00 94.69 120 THR A C 1
ATOM 947 O O . THR A 1 120 ? 5.575 -6.825 -0.362 1.00 94.69 120 THR A O 1
ATOM 950 N N . VAL A 1 121 ? 7.480 -6.451 0.791 1.00 97.12 121 VAL A N 1
ATOM 951 C CA . VAL A 1 121 ? 8.214 -5.788 -0.285 1.00 97.12 121 VAL A CA 1
ATOM 952 C C . VAL A 1 121 ? 9.535 -6.518 -0.453 1.00 97.12 121 VAL A C 1
ATOM 954 O O . VAL A 1 121 ? 10.326 -6.592 0.485 1.00 97.12 121 VAL A O 1
ATOM 957 N N . ASN A 1 122 ? 9.756 -7.089 -1.632 1.00 97.62 122 ASN A N 1
ATOM 958 C CA . ASN A 1 122 ? 11.034 -7.678 -2.003 1.00 97.62 122 ASN A CA 1
ATOM 959 C C . ASN A 1 122 ? 11.718 -6.772 -3.026 1.00 97.62 122 ASN A C 1
ATOM 961 O O . ASN A 1 122 ? 11.140 -6.499 -4.074 1.00 97.62 122 ASN A O 1
ATOM 965 N N . ASP A 1 123 ? 12.916 -6.308 -2.686 1.00 98.19 123 ASP A N 1
ATOM 966 C CA . ASP A 1 123 ? 13.807 -5.594 -3.598 1.00 98.19 123 ASP A CA 1
ATOM 967 C C . ASP A 1 123 ? 14.784 -6.602 -4.209 1.00 98.19 123 ASP A C 1
ATOM 969 O O . ASP A 1 123 ? 15.506 -7.283 -3.472 1.00 98.19 123 ASP A O 1
ATOM 973 N N . ASP A 1 124 ? 14.775 -6.732 -5.534 1.00 97.94 124 ASP A N 1
ATOM 974 C CA . ASP A 1 124 ? 15.717 -7.576 -6.281 1.00 97.94 124 ASP A CA 1
ATOM 975 C C . ASP A 1 124 ? 16.913 -6.778 -6.844 1.00 97.94 124 ASP A C 1
ATOM 977 O O . ASP A 1 124 ? 17.766 -7.338 -7.531 1.00 97.94 124 ASP A O 1
ATOM 981 N N . GLY A 1 125 ? 17.003 -5.482 -6.516 1.00 97.94 125 GLY A N 1
ATOM 982 C CA . GLY A 1 125 ? 18.005 -4.547 -7.025 1.00 97.94 125 GLY A CA 1
ATOM 983 C C . GLY A 1 125 ? 17.565 -3.782 -8.275 1.00 97.94 125 GLY A C 1
ATOM 984 O O . GLY A 1 125 ? 18.191 -2.777 -8.611 1.00 97.94 125 GLY A O 1
ATOM 985 N N . GLU A 1 126 ? 16.478 -4.196 -8.926 1.00 97.69 126 GLU A N 1
ATOM 986 C CA . GLU A 1 126 ? 15.917 -3.556 -10.123 1.00 97.69 126 GLU A CA 1
ATOM 987 C C . GLU A 1 126 ? 14.442 -3.152 -9.941 1.00 97.69 126 GLU A C 1
ATOM 989 O O . GLU A 1 126 ? 13.966 -2.147 -10.491 1.00 97.69 126 GLU A O 1
ATOM 994 N N . HIS A 1 127 ? 13.730 -3.904 -9.109 1.00 98.25 127 HIS A N 1
ATOM 995 C CA . HIS A 1 127 ? 12.299 -3.859 -8.902 1.00 98.25 127 HIS A CA 1
ATOM 996 C C . HIS A 1 127 ? 11.964 -3.948 -7.413 1.00 98.25 127 HIS A C 1
ATOM 998 O O . HIS A 1 127 ? 12.564 -4.712 -6.660 1.00 98.25 127 HIS A O 1
ATOM 1004 N N . LEU A 1 128 ? 10.924 -3.224 -6.995 1.00 98.56 128 LEU A N 1
ATOM 1005 C CA . LEU A 1 128 ? 10.250 -3.483 -5.723 1.00 98.56 128 LEU A CA 1
ATOM 1006 C C . LEU A 1 128 ? 8.974 -4.281 -5.992 1.00 98.56 128 LEU A C 1
ATOM 1008 O O . LEU A 1 128 ? 7.986 -3.737 -6.496 1.00 98.56 128 LEU A O 1
ATOM 1012 N N . HIS A 1 129 ? 8.978 -5.562 -5.636 1.00 98.31 129 HIS A N 1
ATOM 1013 C CA . HIS A 1 129 ? 7.813 -6.434 -5.729 1.00 98.31 129 HIS A CA 1
ATOM 1014 C C . HIS A 1 129 ? 6.977 -6.340 -4.458 1.00 98.31 129 HIS A C 1
ATOM 1016 O O . HIS A 1 129 ? 7.391 -6.804 -3.394 1.00 98.31 129 HIS A O 1
ATOM 1022 N N . VAL A 1 130 ? 5.777 -5.778 -4.578 1.00 98.19 130 VAL A N 1
ATOM 1023 C CA . VAL A 1 130 ? 4.848 -5.615 -3.459 1.00 98.19 130 VAL A CA 1
ATOM 1024 C C . VAL A 1 130 ? 3.779 -6.697 -3.515 1.00 98.19 130 VAL A C 1
ATOM 1026 O O . VAL A 1 130 ? 3.088 -6.863 -4.528 1.00 98.19 130 VAL A O 1
ATOM 1029 N N . LYS A 1 131 ? 3.613 -7.414 -2.405 1.00 96.81 131 LYS A N 1
ATOM 1030 C CA . LYS A 1 131 ? 2.589 -8.446 -2.234 1.00 96.81 131 LYS A CA 1
ATOM 1031 C C . LYS A 1 131 ? 1.713 -8.154 -1.027 1.00 96.81 131 LYS A C 1
ATOM 1033 O O . LYS A 1 131 ? 2.170 -7.564 -0.054 1.00 96.81 131 LYS A O 1
ATOM 1038 N N . VAL A 1 132 ? 0.467 -8.615 -1.096 1.00 94.31 132 VAL A N 1
ATOM 1039 C CA . VAL A 1 132 ? -0.464 -8.676 0.035 1.00 94.31 132 VAL A CA 1
ATOM 1040 C C . VAL A 1 132 ? -0.942 -10.115 0.178 1.00 94.31 132 VAL A C 1
ATOM 1042 O O . VAL A 1 132 ? -1.461 -10.681 -0.782 1.00 94.31 132 VAL A O 1
ATOM 1045 N N . ASP A 1 133 ? -0.745 -10.721 1.348 1.00 91.38 133 ASP A N 1
ATOM 1046 C CA . ASP A 1 133 ? -1.046 -12.136 1.611 1.00 91.38 133 ASP A CA 1
ATOM 1047 C C . ASP A 1 133 ? -0.442 -13.073 0.547 1.00 91.38 133 ASP A C 1
ATOM 1049 O O . ASP A 1 133 ? -1.118 -13.937 -0.013 1.00 91.38 133 ASP A O 1
ATOM 1053 N N . GLU A 1 134 ? 0.840 -12.862 0.226 1.00 93.00 134 GLU A N 1
ATOM 1054 C CA . GLU A 1 134 ? 1.595 -13.558 -0.834 1.00 93.00 134 GLU A CA 1
ATOM 1055 C C . GLU A 1 134 ? 1.087 -13.337 -2.274 1.00 93.00 134 GLU A C 1
ATOM 1057 O O . GLU A 1 134 ? 1.707 -13.819 -3.226 1.00 93.00 134 GLU A O 1
ATOM 1062 N N . LYS A 1 135 ? 0.000 -12.584 -2.476 1.00 95.38 135 LYS A N 1
ATOM 1063 C CA . LYS A 1 135 ? -0.526 -12.259 -3.808 1.00 95.38 135 LYS A CA 1
ATOM 1064 C C . LYS A 1 135 ? 0.142 -10.996 -4.350 1.00 95.38 135 LYS A C 1
ATOM 1066 O O . LYS A 1 135 ? 0.240 -10.014 -3.614 1.00 95.38 135 LYS A O 1
ATOM 1071 N N . PRO A 1 136 ? 0.581 -10.978 -5.620 1.00 96.88 136 PRO A N 1
ATOM 1072 C CA . PRO A 1 136 ? 1.178 -9.788 -6.212 1.00 96.88 136 PRO A CA 1
ATOM 1073 C C . PRO A 1 136 ? 0.159 -8.647 -6.282 1.00 96.88 136 PRO A C 1
ATOM 1075 O O . PRO A 1 136 ? -0.984 -8.854 -6.687 1.00 96.88 136 PRO A O 1
ATOM 1078 N N . VAL A 1 137 ? 0.587 -7.447 -5.885 1.00 98.12 137 VAL A N 1
ATOM 1079 C CA . VAL A 1 137 ? -0.216 -6.218 -5.966 1.00 98.12 137 VAL A CA 1
ATOM 1080 C C . VAL A 1 137 ? 0.363 -5.280 -7.003 1.00 98.12 137 VAL A C 1
ATOM 1082 O O . VAL A 1 137 ? -0.358 -4.849 -7.899 1.00 98.12 137 VAL A O 1
ATOM 1085 N N . LEU A 1 138 ? 1.659 -4.988 -6.916 1.00 98.56 138 LEU A N 1
ATOM 1086 C CA . LEU A 1 138 ? 2.342 -4.147 -7.888 1.00 98.56 138 LEU A CA 1
ATOM 1087 C C . LEU A 1 138 ? 3.835 -4.455 -7.951 1.00 98.56 138 LEU A C 1
ATOM 1089 O O . LEU A 1 138 ? 4.402 -5.043 -7.031 1.00 98.56 138 LEU A O 1
ATOM 1093 N N . THR A 1 139 ? 4.467 -4.028 -9.038 1.00 98.50 139 THR A N 1
ATOM 1094 C CA . THR A 1 139 ? 5.923 -3.906 -9.138 1.00 98.50 139 THR A CA 1
ATOM 1095 C C . THR A 1 139 ? 6.282 -2.460 -9.450 1.00 98.50 139 THR A C 1
ATOM 1097 O O . THR A 1 139 ? 5.712 -1.870 -10.368 1.00 98.50 139 THR A O 1
ATOM 1100 N N . TYR A 1 140 ? 7.186 -1.880 -8.663 1.00 98.38 140 TYR A N 1
ATOM 1101 C CA . TYR A 1 140 ? 7.784 -0.578 -8.952 1.00 98.38 140 TYR A CA 1
ATOM 1102 C C . TYR A 1 140 ? 9.150 -0.790 -9.602 1.00 98.38 140 TYR A C 1
ATOM 1104 O O . TYR A 1 140 ? 10.063 -1.311 -8.963 1.00 98.38 140 TYR A O 1
ATOM 1112 N N . ASN A 1 141 ? 9.273 -0.396 -10.867 1.00 98.06 141 ASN A N 1
ATOM 1113 C CA . ASN A 1 141 ? 10.499 -0.524 -11.649 1.00 98.06 141 ASN A CA 1
ATOM 1114 C C . ASN A 1 141 ? 11.397 0.674 -11.338 1.00 98.06 141 ASN A C 1
ATOM 1116 O O . ASN A 1 141 ? 11.127 1.783 -11.805 1.00 98.06 141 ASN A O 1
ATOM 1120 N N . HIS A 1 142 ? 12.424 0.483 -10.509 1.00 96.44 142 HIS A N 1
ATOM 1121 C CA . HIS A 1 142 ? 13.312 1.571 -10.082 1.00 96.44 142 HIS A CA 1
ATOM 1122 C C . HIS A 1 142 ? 14.630 1.603 -10.863 1.00 96.44 142 HIS A C 1
ATOM 1124 O O . HIS A 1 142 ? 15.180 2.687 -11.069 1.00 96.44 142 HIS A O 1
ATOM 1130 N N . ALA A 1 143 ? 15.062 0.463 -11.406 1.00 97.19 143 ALA A N 1
ATOM 1131 C CA . ALA A 1 143 ? 16.075 0.402 -12.451 1.00 97.19 143 ALA A CA 1
ATOM 1132 C C . ALA A 1 143 ? 15.486 0.664 -13.849 1.00 97.19 143 ALA A C 1
ATOM 1134 O O . ALA A 1 143 ? 14.274 0.776 -14.047 1.00 97.19 143 ALA A O 1
ATOM 1135 N N . ILE A 1 144 ? 16.379 0.810 -14.832 1.00 95.56 144 ILE A N 1
ATOM 1136 C CA . ILE A 1 144 ? 16.010 1.066 -16.226 1.00 95.56 144 ILE A CA 1
ATOM 1137 C C . ILE A 1 144 ? 15.470 -0.215 -16.863 1.00 95.56 144 ILE A C 1
ATOM 1139 O O . ILE A 1 144 ? 16.221 -1.157 -17.111 1.00 95.56 144 ILE A O 1
ATOM 1143 N N . VAL A 1 145 ? 14.198 -0.189 -17.241 1.00 95.75 145 VAL A N 1
ATOM 1144 C CA . VAL A 1 145 ? 13.571 -1.188 -18.105 1.00 95.75 145 VAL A CA 1
ATOM 1145 C C . VAL A 1 145 ? 13.790 -0.803 -19.564 1.00 95.75 145 VAL A C 1
ATOM 1147 O O . VAL A 1 145 ? 13.595 0.348 -19.961 1.00 95.75 145 VAL A O 1
ATOM 1150 N N . LYS A 1 146 ? 14.237 -1.776 -20.363 1.00 94.88 146 LYS A N 1
ATOM 1151 C CA . LYS A 1 146 ? 14.674 -1.561 -21.746 1.00 94.88 146 LYS A CA 1
ATOM 1152 C C . LYS A 1 146 ? 13.526 -1.622 -22.746 1.00 94.88 146 LYS A C 1
ATOM 1154 O O . LYS A 1 146 ? 12.820 -2.628 -22.805 1.00 94.88 146 LYS A O 1
ATOM 1159 N N . ALA A 1 147 ? 13.436 -0.617 -23.613 1.00 93.69 147 ALA A N 1
ATOM 1160 C CA . ALA A 1 147 ? 12.421 -0.533 -24.658 1.00 93.69 147 ALA A CA 1
ATOM 1161 C C . ALA A 1 147 ? 12.514 -1.700 -25.641 1.00 93.69 147 ALA A C 1
ATOM 1163 O O . ALA A 1 147 ? 13.605 -1.912 -26.170 1.00 93.69 147 ALA A O 1
ATOM 1164 N N . PRO A 1 148 ? 11.438 -2.459 -25.939 1.00 92.06 148 PRO A N 1
ATOM 1165 C CA . PRO A 1 148 ? 11.495 -3.729 -26.675 1.00 92.06 148 PRO A CA 1
ATOM 1166 C C . PRO A 1 148 ? 12.331 -3.690 -27.958 1.00 92.06 148 PRO A C 1
ATOM 1168 O O . PRO A 1 148 ? 13.050 -4.645 -28.252 1.00 92.06 148 PRO A O 1
ATOM 1171 N N . LYS A 1 149 ? 12.309 -2.560 -28.671 1.00 91.75 149 LYS A N 1
ATOM 1172 C CA . LYS A 1 149 ? 13.168 -2.306 -29.825 1.00 91.75 149 LYS A CA 1
ATOM 1173 C C . LYS A 1 149 ? 14.352 -1.421 -29.450 1.00 91.75 149 LYS A C 1
ATOM 1175 O O . LYS A 1 149 ? 14.200 -0.382 -28.817 1.00 91.75 149 LYS A O 1
ATOM 1180 N N . ARG A 1 150 ? 15.558 -1.833 -29.840 1.00 90.31 150 ARG A N 1
ATOM 1181 C CA . ARG A 1 150 ? 16.795 -1.136 -29.443 1.00 90.31 150 ARG A CA 1
ATOM 1182 C C . ARG A 1 150 ? 17.098 0.117 -30.259 1.00 90.31 150 ARG A C 1
ATOM 1184 O O . ARG A 1 150 ? 17.748 1.016 -29.743 1.00 90.31 150 ARG A O 1
ATOM 1191 N N . ASP A 1 151 ? 16.586 0.219 -31.479 1.00 91.38 151 ASP A N 1
ATOM 1192 C CA . ASP A 1 151 ? 16.533 1.471 -32.247 1.00 91.38 151 ASP A CA 1
ATOM 1193 C C . ASP A 1 151 ? 15.553 2.498 -31.643 1.00 91.38 151 ASP A C 1
ATOM 1195 O O . ASP A 1 151 ? 15.569 3.670 -32.018 1.00 91.38 151 ASP A O 1
ATOM 1199 N N . GLU A 1 152 ? 14.761 2.083 -30.651 1.00 90.06 152 GLU A N 1
ATOM 1200 C CA . GLU A 1 152 ? 13.879 2.923 -29.843 1.00 90.06 152 GLU A CA 1
ATOM 1201 C C . GLU A 1 152 ? 14.341 3.016 -28.372 1.00 90.06 152 GLU A C 1
ATOM 1203 O O . GLU A 1 152 ? 13.536 3.256 -27.477 1.00 90.06 152 GLU A O 1
ATOM 1208 N N . ALA A 1 153 ? 15.647 2.865 -28.097 1.00 91.12 153 ALA A N 1
ATOM 1209 C CA . ALA A 1 153 ? 16.211 2.912 -26.736 1.00 91.12 153 ALA A CA 1
ATOM 1210 C C . ALA A 1 153 ? 15.939 4.224 -25.971 1.00 91.12 153 ALA A C 1
ATOM 1212 O O . ALA A 1 153 ? 16.098 4.278 -24.757 1.00 91.12 153 ALA A O 1
ATOM 1213 N N . TYR A 1 154 ? 15.503 5.284 -26.653 1.00 89.12 154 TYR A N 1
ATOM 1214 C CA . TYR A 1 154 ? 15.026 6.508 -26.008 1.00 89.12 154 TYR A CA 1
ATOM 1215 C C . TYR A 1 154 ? 13.716 6.308 -25.217 1.00 89.12 154 TYR A C 1
ATOM 1217 O O . TYR A 1 154 ? 13.375 7.157 -24.403 1.00 89.12 154 TYR A O 1
ATOM 1225 N N . TYR A 1 155 ? 13.009 5.184 -25.393 1.00 90.94 155 TYR A N 1
ATOM 1226 C CA . TYR A 1 155 ? 11.893 4.768 -24.532 1.00 90.94 155 TYR A CA 1
ATOM 1227 C C . TYR A 1 155 ? 12.325 3.948 -23.304 1.00 90.94 155 TYR A C 1
ATOM 1229 O O . TYR A 1 155 ? 11.467 3.532 -22.528 1.00 90.94 155 TYR A O 1
ATOM 1237 N N . ASP A 1 156 ? 13.625 3.707 -23.098 1.00 92.75 156 ASP A N 1
ATOM 1238 C CA . ASP A 1 156 ? 14.124 3.134 -21.845 1.00 92.75 156 ASP A CA 1
ATOM 1239 C C . ASP A 1 156 ? 13.629 3.973 -20.652 1.00 92.75 156 ASP A C 1
ATOM 1241 O O . ASP A 1 156 ? 13.713 5.207 -20.667 1.00 92.75 156 ASP A O 1
ATOM 1245 N N . LYS A 1 157 ? 13.113 3.322 -19.601 1.00 90.75 157 LYS A N 1
ATOM 1246 C CA . LYS A 1 157 ? 12.487 4.046 -18.485 1.00 90.75 157 LYS A CA 1
ATOM 1247 C C . LYS A 1 157 ? 12.648 3.361 -17.140 1.00 90.75 157 LYS A C 1
ATOM 1249 O O . LYS A 1 157 ? 12.685 2.141 -17.045 1.00 90.75 157 LYS A O 1
ATOM 1254 N N . SER A 1 158 ? 12.681 4.174 -16.094 1.00 93.94 158 SER A N 1
ATOM 1255 C CA . SER A 1 158 ? 12.550 3.773 -14.696 1.00 93.94 158 SER A CA 1
ATOM 1256 C C . SER A 1 158 ? 11.538 4.677 -13.983 1.00 93.94 158 SER A C 1
ATOM 1258 O O . SER A 1 158 ? 11.028 5.642 -14.559 1.00 93.94 158 SER A O 1
ATOM 1260 N N . GLY A 1 159 ? 11.221 4.367 -12.729 1.00 94.44 159 GLY A N 1
ATOM 1261 C CA . GLY A 1 159 ? 10.359 5.189 -11.883 1.00 94.44 159 GLY A CA 1
ATOM 1262 C C . GLY A 1 159 ? 8.873 5.077 -12.219 1.00 94.44 159 GLY A C 1
ATOM 1263 O O . GLY A 1 159 ? 8.164 6.083 -12.230 1.00 94.44 159 GLY A O 1
ATOM 1264 N N . TYR A 1 160 ? 8.386 3.871 -12.513 1.00 96.38 160 TYR A N 1
ATOM 1265 C CA . TYR A 1 160 ? 6.977 3.630 -12.836 1.00 96.38 160 TYR A CA 1
ATOM 1266 C C . TYR A 1 160 ? 6.481 2.303 -12.259 1.00 96.38 160 TYR A C 1
ATOM 1268 O O . TYR A 1 160 ? 7.266 1.419 -11.911 1.00 96.38 160 TYR A O 1
ATOM 1276 N N . ILE A 1 161 ? 5.160 2.167 -12.147 1.00 98.50 161 ILE A N 1
ATOM 1277 C CA . ILE A 1 161 ? 4.515 0.951 -11.648 1.00 98.50 161 ILE A CA 1
ATOM 1278 C C . ILE A 1 161 ? 4.001 0.123 -12.823 1.00 98.50 161 ILE A C 1
ATOM 1280 O O . ILE A 1 161 ? 3.061 0.525 -13.512 1.00 98.50 161 ILE A O 1
ATOM 1284 N N . HIS A 1 162 ? 4.570 -1.062 -13.004 1.00 97.94 162 HIS A N 1
ATOM 1285 C CA . HIS A 1 162 ? 4.057 -2.111 -13.877 1.00 97.94 162 HIS A CA 1
ATOM 1286 C C . HIS A 1 162 ? 4.747 -3.441 -13.533 1.00 97.94 162 HIS A C 1
ATOM 1288 O O . HIS A 1 162 ? 5.961 -3.440 -13.343 1.00 97.94 162 HIS A O 1
ATOM 1294 N N . PRO A 1 163 ? 4.023 -4.572 -13.497 1.00 97.94 163 PRO A N 1
ATOM 1295 C CA . PRO A 1 163 ? 2.564 -4.692 -13.571 1.00 97.94 163 PRO A CA 1
ATOM 1296 C C . PRO A 1 163 ? 1.847 -4.210 -12.298 1.00 97.94 163 PRO A C 1
ATOM 1298 O O . PRO A 1 163 ? 2.411 -4.212 -11.204 1.00 97.94 163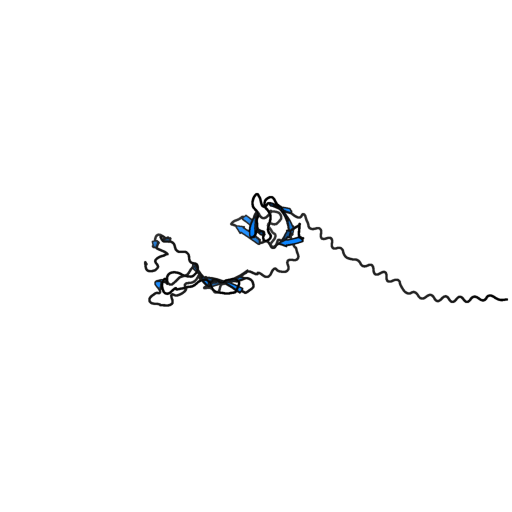 PRO A O 1
ATOM 1301 N N . LEU A 1 164 ? 0.577 -3.819 -12.450 1.00 98.38 164 LEU A N 1
ATOM 1302 C CA . LEU A 1 164 ? -0.393 -3.591 -11.371 1.00 98.38 164 LEU A CA 1
ATOM 1303 C C . LEU A 1 164 ? -1.503 -4.640 -11.473 1.00 98.38 164 LEU A C 1
ATOM 1305 O O . LEU A 1 164 ? -2.011 -4.884 -12.569 1.00 98.38 164 LEU A O 1
ATOM 1309 N N . TYR A 1 165 ? -1.907 -5.224 -10.346 1.00 98.38 165 TYR A N 1
ATOM 1310 C CA . TYR A 1 165 ? -2.850 -6.341 -10.307 1.00 98.38 165 TYR A CA 1
ATOM 1311 C C . TYR A 1 165 ? -4.180 -5.974 -9.632 1.00 98.38 165 TYR A C 1
ATOM 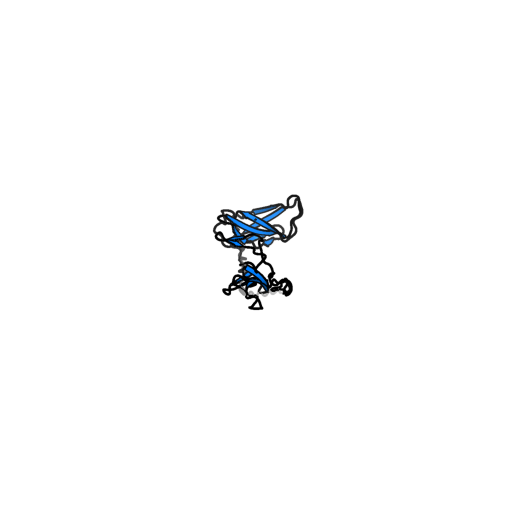1313 O O . TYR A 1 165 ? -4.229 -5.204 -8.673 1.00 98.38 165 TYR A O 1
ATOM 1321 N N . THR A 1 166 ? -5.280 -6.577 -10.090 1.00 96.69 166 THR A N 1
ATOM 1322 C CA . THR A 1 166 ? -6.539 -6.646 -9.330 1.00 96.69 166 THR A CA 1
ATOM 1323 C C . THR A 1 166 ? -6.398 -7.581 -8.120 1.00 96.69 166 THR A C 1
ATOM 1325 O O . THR A 1 166 ? -5.531 -8.457 -8.123 1.00 96.69 166 THR A O 1
ATOM 1328 N N . PRO A 1 167 ? -7.323 -7.537 -7.137 1.00 92.00 167 PRO A N 1
ATOM 1329 C CA . PRO A 1 167 ? -7.357 -8.525 -6.050 1.00 92.00 167 PRO A CA 1
ATOM 1330 C C . PRO A 1 167 ? -7.499 -9.989 -6.512 1.00 92.00 167 PRO A C 1
ATOM 1332 O O . PRO A 1 167 ? -7.150 -10.909 -5.774 1.00 92.00 167 PRO A O 1
ATOM 1335 N N . SER A 1 168 ? -8.021 -10.214 -7.725 1.00 94.75 168 SER A N 1
ATOM 1336 C CA . SER A 1 168 ? -8.117 -11.536 -8.358 1.00 94.75 168 SER A CA 1
ATOM 1337 C C . SER A 1 168 ? -6.854 -11.956 -9.124 1.00 94.75 168 SER A C 1
ATOM 1339 O O . SER A 1 168 ? -6.828 -13.054 -9.670 1.00 94.75 168 SER A O 1
ATOM 1341 N N . GLY A 1 169 ? -5.819 -11.110 -9.171 1.00 95.19 169 GLY A N 1
ATOM 1342 C CA . GLY A 1 169 ? -4.544 -11.389 -9.836 1.00 95.19 169 GLY A CA 1
ATOM 1343 C C . GLY A 1 169 ? -4.500 -11.039 -11.326 1.00 95.19 169 GLY A C 1
ATOM 1344 O O . GLY A 1 169 ? -3.574 -11.455 -12.017 1.00 95.19 169 GLY A O 1
ATOM 1345 N N . LYS A 1 170 ? -5.472 -10.283 -11.852 1.00 97.94 170 LYS A N 1
ATOM 1346 C CA . LYS A 1 170 ? -5.449 -9.829 -13.250 1.00 97.94 170 LYS A CA 1
ATOM 1347 C C . LYS A 1 170 ? -4.579 -8.580 -13.381 1.00 97.94 170 LYS A C 1
ATOM 1349 O O . LYS A 1 170 ? -4.792 -7.624 -12.643 1.00 97.94 170 LYS A O 1
ATOM 1354 N N . VAL A 1 171 ? -3.672 -8.554 -14.354 1.00 98.25 171 VAL A N 1
ATOM 1355 C CA . VAL A 1 171 ? -2.903 -7.347 -14.693 1.00 98.25 171 VAL A CA 1
ATOM 1356 C C . VAL A 1 171 ? -3.829 -6.285 -15.306 1.00 98.25 171 VAL A C 1
ATOM 1358 O O . VAL A 1 171 ? -4.633 -6.592 -16.189 1.00 98.25 171 VAL A O 1
ATOM 1361 N N . ILE A 1 172 ? -3.740 -5.048 -14.812 1.00 97.12 172 ILE A N 1
ATOM 1362 C CA . ILE A 1 172 ? -4.556 -3.892 -15.237 1.00 97.12 172 ILE A CA 1
ATOM 1363 C C . ILE A 1 172 ? -3.728 -2.692 -15.700 1.00 97.12 172 ILE A C 1
ATOM 1365 O O . ILE A 1 172 ? -4.282 -1.625 -15.951 1.00 97.12 172 ILE A O 1
ATOM 1369 N N . SER A 1 173 ? -2.415 -2.856 -15.811 1.00 97.06 173 SER A N 1
ATOM 1370 C CA . SER A 1 173 ? -1.535 -1.892 -16.459 1.00 97.06 173 SER A CA 1
ATOM 1371 C C . SER A 1 173 ? -0.824 -2.552 -17.631 1.00 97.06 173 SER A C 1
ATOM 1373 O O . SER A 1 173 ? -0.647 -3.767 -17.648 1.00 97.06 173 SER A O 1
ATOM 1375 N N . ASP A 1 174 ? -0.421 -1.750 -18.603 1.00 95.38 174 ASP A N 1
ATOM 1376 C CA . ASP A 1 174 ? 0.317 -2.200 -19.781 1.00 95.38 174 ASP A CA 1
ATOM 1377 C C . ASP A 1 174 ? 1.617 -1.403 -19.892 1.00 95.38 174 ASP A C 1
ATOM 1379 O O . ASP A 1 174 ? 1.753 -0.352 -19.256 1.00 95.38 174 ASP A O 1
ATOM 1383 N N . ASP A 1 175 ? 2.567 -1.903 -20.666 1.00 93.75 175 ASP A N 1
ATOM 1384 C CA . ASP A 1 175 ? 3.858 -1.257 -20.878 1.00 93.75 175 ASP A CA 1
ATOM 1385 C C . ASP A 1 175 ? 4.257 -1.342 -22.352 1.00 93.75 175 ASP A C 1
ATOM 1387 O O . ASP A 1 175 ? 3.951 -2.321 -23.030 1.00 93.75 175 ASP A O 1
ATOM 1391 N N . PHE A 1 176 ? 4.915 -0.298 -22.860 1.00 91.44 176 PHE A N 1
ATOM 1392 C CA . PHE A 1 176 ? 5.309 -0.181 -24.269 1.00 91.44 176 PHE A CA 1
ATOM 1393 C C . PHE A 1 176 ? 4.162 -0.420 -25.267 1.00 91.44 176 PHE A C 1
ATOM 1395 O O . PHE A 1 176 ? 4.301 -1.181 -26.229 1.00 91.44 176 PHE A O 1
ATOM 1402 N N . ASN A 1 177 ? 3.027 0.255 -25.063 1.00 91.00 177 ASN A N 1
ATOM 1403 C CA . ASN A 1 177 ? 1.907 0.190 -26.001 1.00 91.00 177 ASN A CA 1
ATOM 1404 C C . ASN A 1 177 ? 2.374 0.517 -27.443 1.00 91.00 177 ASN A C 1
ATOM 1406 O O . ASN A 1 177 ? 3.063 1.523 -27.622 1.00 91.00 177 ASN A O 1
ATOM 1410 N N . PRO A 1 178 ? 1.985 -0.252 -28.480 1.00 88.25 178 PRO A N 1
ATOM 1411 C CA . PRO A 1 178 ? 2.477 -0.044 -29.847 1.00 88.25 178 PRO A CA 1
ATOM 1412 C C . PRO A 1 178 ? 2.208 1.348 -30.437 1.00 88.25 178 PRO A C 1
ATOM 1414 O O . PRO A 1 178 ? 3.036 1.854 -31.193 1.00 88.25 178 PRO A O 1
ATOM 1417 N N . ASP A 1 179 ? 1.080 1.973 -30.084 1.00 90.31 179 ASP A N 1
ATOM 1418 C CA . ASP A 1 179 ? 0.703 3.305 -30.570 1.00 90.31 179 ASP A CA 1
ATOM 1419 C C . ASP A 1 179 ? 1.323 4.422 -29.712 1.00 90.31 179 ASP A C 1
ATOM 1421 O O . ASP A 1 179 ? 1.539 5.539 -30.184 1.00 90.31 179 ASP A O 1
ATOM 1425 N N . HIS A 1 180 ? 1.616 4.128 -28.439 1.00 89.62 180 HIS A N 1
ATOM 1426 C CA . HIS A 1 180 ? 2.135 5.085 -27.457 1.00 89.62 180 HIS A CA 1
ATOM 1427 C C . HIS A 1 180 ? 3.258 4.474 -26.593 1.00 89.62 180 HIS A C 1
ATOM 1429 O O . HIS A 1 180 ? 3.111 4.384 -25.373 1.00 89.62 180 HIS A O 1
ATOM 1435 N N . PRO A 1 181 ? 4.412 4.105 -27.179 1.00 89.69 181 PRO A N 1
ATOM 1436 C CA . PRO A 1 181 ? 5.479 3.377 -26.473 1.00 89.69 181 PRO A CA 1
ATOM 1437 C C . PRO A 1 181 ? 6.188 4.178 -25.367 1.00 89.69 181 PRO A C 1
ATOM 1439 O O . PRO A 1 181 ? 6.941 3.608 -24.589 1.00 89.69 181 PRO A O 1
ATOM 1442 N N . HIS A 1 182 ? 5.923 5.485 -25.280 1.00 87.44 182 HIS A N 1
ATOM 1443 C CA . HIS A 1 182 ? 6.375 6.379 -24.207 1.00 87.44 182 HIS A CA 1
ATOM 1444 C C . HIS A 1 182 ? 5.481 6.341 -22.954 1.00 87.44 182 HIS A C 1
ATOM 1446 O O . HIS A 1 182 ? 5.770 7.024 -21.965 1.00 87.44 182 HIS A O 1
ATOM 1452 N N . GLN A 1 183 ? 4.349 5.626 -23.007 1.00 90.75 183 GLN A N 1
ATOM 1453 C CA . GLN A 1 183 ? 3.441 5.438 -21.880 1.00 90.75 183 GLN A CA 1
ATOM 1454 C C . GLN A 1 183 ? 3.704 4.095 -21.205 1.00 90.75 183 GLN A C 1
ATOM 1456 O O . GLN A 1 183 ? 3.622 3.048 -21.841 1.00 90.75 183 GLN A O 1
ATOM 1461 N N . HIS A 1 184 ? 3.994 4.151 -19.905 1.00 92.31 184 HIS A N 1
ATOM 1462 C CA . HIS A 1 184 ? 4.416 2.998 -19.115 1.00 92.31 184 HIS A CA 1
ATOM 1463 C C . HIS A 1 184 ? 3.560 2.892 -17.863 1.00 92.31 184 HIS A C 1
ATOM 1465 O O . HIS A 1 184 ? 3.594 3.790 -17.018 1.00 92.31 184 HIS A O 1
ATOM 1471 N N . GLY A 1 185 ? 2.807 1.801 -17.742 1.00 95.12 185 GLY A N 1
ATOM 1472 C CA . GLY A 1 185 ? 1.982 1.467 -16.588 1.00 95.12 185 GLY A CA 1
ATOM 1473 C C . GLY A 1 185 ? 1.338 2.670 -15.897 1.00 95.12 185 GLY A C 1
ATOM 1474 O O . GLY A 1 185 ? 0.594 3.435 -16.508 1.00 95.12 185 GLY A O 1
ATOM 1475 N N . ILE A 1 186 ? 1.641 2.840 -14.608 1.00 96.19 186 ILE A N 1
ATOM 1476 C CA . ILE A 1 186 ? 1.399 4.101 -13.901 1.00 96.19 186 ILE A CA 1
ATOM 1477 C C . ILE A 1 186 ? 2.726 4.843 -13.798 1.00 96.19 186 ILE A C 1
ATOM 1479 O O . ILE A 1 186 ? 3.593 4.492 -12.995 1.00 96.19 186 ILE A O 1
ATOM 1483 N N . MET A 1 187 ? 2.855 5.889 -14.606 1.00 91.50 187 MET A N 1
ATOM 1484 C CA . MET A 1 187 ? 4.008 6.781 -14.639 1.00 91.50 187 MET A CA 1
ATOM 1485 C C . MET A 1 187 ? 3.594 8.223 -14.356 1.00 91.50 187 MET A C 1
ATOM 1487 O O . MET A 1 187 ? 2.442 8.616 -14.550 1.00 91.50 187 MET A O 1
ATOM 1491 N N . LEU A 1 188 ? 4.569 9.034 -13.961 1.00 87.25 188 LEU A N 1
ATOM 1492 C CA . LEU A 1 188 ? 4.436 10.482 -13.883 1.00 87.25 188 LEU A CA 1
ATOM 1493 C C . LEU A 1 188 ? 5.324 11.125 -14.948 1.00 87.25 188 LEU A C 1
ATOM 1495 O O . LEU A 1 188 ? 6.465 10.716 -15.152 1.00 87.25 188 LEU A O 1
ATOM 1499 N N . SER A 1 189 ? 4.802 12.147 -15.620 1.00 85.62 189 SER A N 1
ATOM 1500 C CA . SER A 1 189 ? 5.547 12.923 -16.612 1.00 85.62 189 SER A CA 1
ATOM 1501 C C . SER A 1 189 ? 5.226 14.405 -16.473 1.00 85.62 189 SER A C 1
ATOM 1503 O O . SER A 1 189 ? 4.053 14.783 -16.439 1.00 85.62 189 SER A O 1
ATOM 1505 N N . TRP A 1 190 ? 6.257 15.247 -16.447 1.00 85.94 190 TRP A N 1
ATOM 1506 C CA . TRP A 1 190 ? 6.121 16.703 -16.432 1.00 85.94 190 TRP A CA 1
ATOM 1507 C C . TRP A 1 190 ? 6.559 17.297 -17.768 1.00 85.94 190 TRP A C 1
ATOM 1509 O O . TRP A 1 190 ? 7.625 16.961 -18.273 1.00 85.94 190 TRP A O 1
ATOM 1519 N N . ARG A 1 191 ? 5.775 18.238 -18.312 1.00 85.19 191 ARG A N 1
ATOM 1520 C CA . ARG A 1 191 ? 6.083 18.890 -19.602 1.00 85.19 191 ARG A CA 1
ATOM 1521 C C . ARG A 1 191 ? 7.300 19.816 -19.566 1.00 85.19 191 ARG A C 1
ATOM 1523 O O . ARG A 1 191 ? 7.868 20.108 -20.608 1.00 85.19 191 ARG A O 1
ATOM 1530 N N . LYS A 1 192 ? 7.647 20.331 -18.387 1.00 88.38 192 LYS A N 1
ATOM 1531 C CA . LYS A 1 192 ? 8.807 21.196 -18.164 1.00 88.38 192 LYS A CA 1
ATOM 1532 C C . LYS A 1 192 ? 9.490 20.752 -16.883 1.00 88.38 192 LYS A C 1
ATOM 1534 O O . LYS A 1 192 ? 8.894 20.837 -15.812 1.00 88.38 192 LYS A O 1
ATOM 1539 N N . ILE A 1 193 ? 10.711 20.266 -17.015 1.00 88.81 193 ILE A N 1
ATOM 1540 C CA . ILE A 1 193 ? 11.570 19.818 -15.925 1.00 88.81 193 ILE A CA 1
ATOM 1541 C C . ILE A 1 193 ? 12.839 20.657 -16.005 1.00 88.81 193 ILE A C 1
ATOM 1543 O O . ILE A 1 193 ? 13.390 20.822 -17.087 1.00 88.81 193 ILE A O 1
ATOM 1547 N N . ILE A 1 194 ? 13.300 21.176 -14.868 1.00 90.19 194 ILE A N 1
ATOM 1548 C CA . ILE A 1 194 ? 14.663 21.687 -14.734 1.00 90.19 194 ILE A CA 1
ATOM 1549 C C . ILE A 1 194 ? 15.365 20.767 -13.750 1.00 90.19 194 ILE A C 1
ATOM 1551 O O . ILE A 1 194 ? 14.997 20.718 -12.577 1.00 90.19 194 ILE A O 1
ATOM 1555 N N . PHE A 1 195 ? 16.351 20.022 -14.232 1.00 85.44 195 PHE A N 1
ATOM 1556 C CA . PHE A 1 195 ? 17.147 19.122 -13.409 1.00 85.44 195 PHE A CA 1
ATOM 1557 C C . PHE A 1 195 ? 18.616 19.500 -13.549 1.00 85.44 195 PHE A C 1
ATOM 1559 O O . PHE A 1 1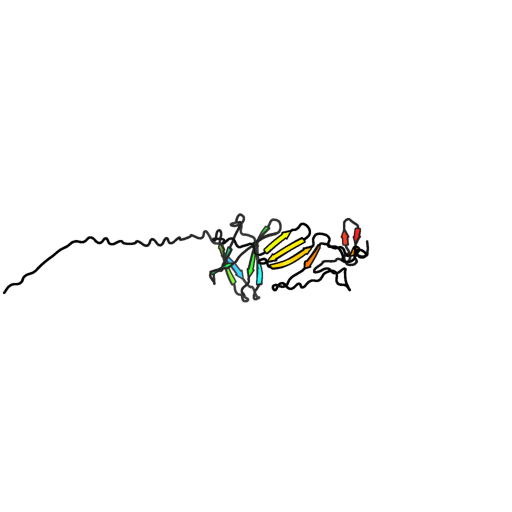95 ? 19.142 19.535 -14.658 1.00 85.44 195 PHE A O 1
ATOM 1566 N N . GLU A 1 196 ? 19.259 19.852 -12.433 1.00 92.62 196 GLU A N 1
ATOM 1567 C CA . GLU A 1 196 ? 20.658 20.315 -12.412 1.00 92.62 196 GLU A CA 1
ATOM 1568 C C . GLU A 1 196 ? 20.937 21.454 -13.416 1.00 92.62 196 GLU A C 1
ATOM 1570 O O . GLU A 1 196 ? 21.970 21.494 -14.078 1.00 92.62 196 GLU A O 1
ATOM 1575 N N . GLY A 1 197 ? 19.979 22.373 -13.569 1.00 93.25 197 GLY A N 1
ATOM 1576 C CA . GLY A 1 197 ? 20.082 23.506 -14.495 1.00 93.25 197 GLY A CA 1
ATOM 1577 C C . GLY A 1 197 ? 19.810 23.180 -15.969 1.00 93.25 197 GLY A C 1
ATOM 1578 O O . GLY A 1 197 ? 19.913 24.078 -16.799 1.00 93.25 197 GLY A O 1
ATOM 1579 N N . ARG A 1 198 ? 19.438 21.939 -16.310 1.00 88.00 198 ARG A N 1
ATOM 1580 C CA . ARG A 1 198 ? 19.080 21.523 -17.676 1.00 88.00 198 ARG A CA 1
ATOM 1581 C C . ARG A 1 198 ? 17.569 21.442 -17.848 1.00 88.00 198 ARG A C 1
ATOM 1583 O O . ARG A 1 198 ? 16.892 20.843 -17.012 1.00 88.00 198 ARG A O 1
ATOM 1590 N N . GLU A 1 199 ? 17.056 22.021 -18.930 1.00 89.62 199 GLU A N 1
ATOM 1591 C CA . GLU A 1 199 ? 15.650 21.882 -19.318 1.00 89.62 199 GLU A CA 1
ATOM 1592 C C . GLU A 1 199 ? 15.393 20.506 -19.943 1.00 89.62 199 GLU A C 1
ATOM 1594 O O . GLU A 1 199 ? 16.208 20.007 -20.712 1.00 89.62 199 GLU A O 1
ATOM 1599 N N . ASN A 1 200 ? 14.257 19.893 -19.612 1.00 83.56 200 ASN A N 1
ATOM 1600 C CA . ASN A 1 200 ? 13.812 18.627 -20.188 1.00 83.56 200 ASN A CA 1
ATOM 1601 C C . ASN A 1 200 ? 12.271 18.569 -20.265 1.00 83.56 200 ASN A C 1
ATOM 1603 O O . ASN A 1 200 ? 11.567 19.224 -19.489 1.00 83.56 200 ASN A O 1
ATOM 1607 N N . ASN A 1 201 ? 11.740 17.760 -21.181 1.00 84.50 201 ASN A N 1
ATOM 1608 C CA . ASN A 1 201 ? 10.324 17.445 -21.315 1.00 84.50 201 ASN A CA 1
ATOM 1609 C C . ASN A 1 201 ? 10.094 15.958 -21.011 1.00 84.50 201 ASN A C 1
ATOM 1611 O O . ASN A 1 201 ? 10.290 15.093 -21.855 1.00 84.50 201 ASN A O 1
ATOM 1615 N N . GLY A 1 202 ? 9.594 15.647 -19.815 1.00 79.44 202 GLY A N 1
ATOM 1616 C CA . GLY A 1 202 ? 9.330 14.268 -19.393 1.00 79.44 202 GLY A CA 1
ATOM 1617 C C . GLY A 1 202 ? 8.188 13.570 -20.143 1.00 79.44 202 GLY A C 1
ATOM 1618 O O . GLY A 1 202 ? 7.943 12.391 -19.889 1.00 79.44 202 GLY A O 1
ATOM 1619 N N . CYS A 1 203 ? 7.472 14.277 -21.025 1.00 77.00 203 CYS A N 1
ATOM 1620 C CA . CYS A 1 203 ? 6.463 13.704 -21.917 1.00 77.00 203 CYS A CA 1
ATOM 1621 C C . CYS A 1 203 ? 7.020 13.374 -23.313 1.00 77.00 203 CYS A C 1
ATOM 1623 O O . CYS A 1 203 ? 6.421 12.559 -24.008 1.00 77.00 203 CYS A O 1
ATOM 1625 N N . ASP A 1 204 ? 8.129 13.997 -23.726 1.00 76.50 204 ASP A N 1
ATOM 1626 C CA . ASP A 1 204 ? 8.764 13.776 -25.028 1.00 76.50 204 ASP A CA 1
ATOM 1627 C C . ASP A 1 204 ? 10.157 13.180 -24.831 1.00 76.50 204 ASP A C 1
ATOM 1629 O O . ASP A 1 204 ? 11.139 13.874 -24.600 1.00 76.50 204 ASP A O 1
ATOM 1633 N N . GLN A 1 205 ? 10.235 11.857 -24.917 1.00 74.06 205 GLN A N 1
ATOM 1634 C CA . GLN A 1 205 ? 11.480 11.130 -24.686 1.00 74.06 205 GLN A CA 1
ATOM 1635 C C . GLN A 1 205 ? 12.420 11.137 -25.906 1.00 74.06 205 GLN A C 1
ATOM 1637 O O . GLN A 1 205 ? 13.523 10.608 -25.818 1.00 74.06 205 GLN A O 1
ATOM 1642 N N . LYS A 1 206 ? 12.020 11.730 -27.046 1.00 72.75 206 LYS A N 1
ATOM 1643 C CA . LYS A 1 206 ? 12.905 11.887 -28.215 1.00 72.75 206 LYS A CA 1
ATOM 1644 C C . LYS A 1 206 ? 13.799 13.121 -28.116 1.00 72.75 206 LYS A C 1
ATOM 1646 O O . LYS A 1 206 ? 14.827 13.162 -28.792 1.00 72.75 206 LYS A O 1
ATOM 1651 N N . SER A 1 207 ? 13.423 14.119 -27.316 1.00 58.00 207 SER A N 1
ATOM 1652 C CA . SER A 1 207 ? 14.269 15.286 -27.074 1.00 58.00 207 SER A CA 1
ATOM 1653 C C . SER A 1 207 ? 15.371 14.930 -26.077 1.00 58.00 207 SER A C 1
ATOM 1655 O O . SER A 1 207 ? 15.070 14.549 -24.947 1.00 58.00 207 SER A O 1
ATOM 1657 N N . GLN A 1 208 ? 16.626 15.018 -26.520 1.00 51.28 208 GLN A N 1
ATOM 1658 C CA . GLN A 1 208 ? 17.825 14.881 -25.685 1.00 51.28 208 GLN A CA 1
ATOM 1659 C C . GLN A 1 208 ? 18.161 16.203 -24.999 1.00 51.28 208 GLN A C 1
ATOM 1661 O O . GLN A 1 208 ? 18.057 17.245 -25.687 1.00 51.28 208 GLN A O 1
#